Protein AF-G8PT91-F1 (afdb_monomer_lite)

pLDDT: mean 90.44, std 8.11, range [39.69, 98.44]

Radius of gyration: 24.97 Å; chains: 1; bounding box: 71×46×70 Å

Sequence (348 aa):
MIWNRTKFVYDAVVLATVGAYLGIYIYVAPMFQTVTRPIDWDIYKAQAFGTCVFFLLTFILCIGPMARLDKRFLPLLYNRRHLGVITCVLAYFHVDNILGWYNAFSPINRYVSVFMVNTSFDRFLGFPFEILGVFALLILTILAVTSHDFWLHFLKPTLWKFLHMGIYLAYALIVAHVALGALQSAAGPFMTTAVGASVALVVTLHLLAARKEHLIDTQQNDVDDTGKWMDAGDPKDVPDKRARIISITDDERVAIFRNGKKLSAISNVCAHQNGPLGEGKIVYGCVTCPWHGYQYRLEDGKSPPPFTEQISTYRLKLENGRLWLNIEALPPGTYVEPVVSPMVAEGS

Foldseek 3Di:
DDDDPLLVVVLVVVVVVLCVQLCCQQPPVVVPDPPPDDDDNLVSSLVSLLVSLLVLLLVLLLLVLCCLVPVVSLSVLQNSLVSLLVSLVSLVVSLVSVLCVVCVPPPDDSVVCLVPVADPCVDQLRHSLSVLSVVLSVLSVLSNVCSDPVNLVVDDLVRNVVSVVCSVSSSVSSLSSQCSVCSNVVNPVVSNVVSVVSVVSSVVSVVVSVVVVVCQQPDDFDADPVNFKTFPFAPPVADAQAWDWHHPHNPWIWTWHHHFQWIWIWTLQFQSRGAGQRSFGDDPQWRAGSHHRFTAHRFFQATDPPDGDWTWTWEWDADPSTIITGSDTDDTRHGDGTDGHPPGGGDD

Secondary structure (DSSP, 8-state):
----HHHHHHHHHHHHHHHHHHHIIIIIGGGGS--SS---HHHHHHHHHHHHHHHHHHHHHHHHHHHHH-GGGHHHHHHHHHHHHHHHHHHHHHHHHHHHHHHTT-SS-HHHHHHHS---TT-GGG--HHHHHHHHHHHHHHHHHHHSHHHHTT--HHHHHHHHHHHHHHHHHHHHHHHHHHHHTT--HHHHHHHHHHHHHHHHHHHHHHHHHHHHHT----B-TTS-EEEEE-GGGS-BTSEEEEEEETTEEEEEEEETTEEEEEESB-TTT--BGGGSEEETTEEE-TTT--EEETTT-BPPTT---B--EE-EEEETTEEEEE-SPPPTT---PPEE-TTSPPP-

Structure (mmCIF, N/CA/C/O backbone):
data_AF-G8PT91-F1
#
_entry.id   AF-G8PT91-F1
#
loop_
_atom_site.group_PDB
_atom_site.id
_atom_site.type_symbol
_atom_site.label_atom_id
_atom_site.label_alt_id
_atom_site.label_comp_id
_atom_site.label_asym_id
_atom_site.label_entity_id
_atom_site.label_seq_id
_atom_site.pdbx_PDB_ins_code
_atom_site.Cartn_x
_atom_site.Cartn_y
_atom_site.Cartn_z
_atom_site.occupancy
_atom_site.B_iso_or_equiv
_atom_site.auth_seq_id
_atom_site.auth_comp_id
_atom_site.auth_asym_id
_atom_site.auth_atom_id
_atom_site.pdbx_PDB_model_num
ATOM 1 N N . MET A 1 1 ? 10.113 -10.694 12.960 1.00 53.16 1 MET A N 1
ATOM 2 C CA . MET A 1 1 ? 8.984 -11.416 12.333 1.00 53.16 1 MET A CA 1
ATOM 3 C C . MET A 1 1 ? 9.270 -12.904 12.411 1.00 53.16 1 MET A C 1
ATOM 5 O O . MET A 1 1 ? 10.298 -13.330 11.904 1.00 53.16 1 MET A O 1
ATOM 9 N N . ILE A 1 2 ? 8.388 -13.706 13.008 1.00 62.12 2 ILE A N 1
ATOM 10 C CA . ILE A 1 2 ? 8.523 -15.167 12.923 1.00 62.12 2 ILE A CA 1
ATOM 11 C C . ILE A 1 2 ? 8.169 -15.579 11.483 1.00 62.12 2 ILE A C 1
ATOM 13 O O . ILE A 1 2 ? 7.119 -15.183 10.952 1.00 62.12 2 ILE A O 1
ATOM 17 N N . TRP A 1 3 ? 9.080 -16.295 10.824 1.00 70.06 3 TRP A N 1
ATOM 18 C CA . TRP A 1 3 ? 8.849 -16.901 9.514 1.00 70.06 3 TRP A CA 1
ATOM 19 C C . TRP A 1 3 ? 7.842 -18.041 9.657 1.00 70.06 3 TRP A C 1
ATOM 21 O O . TRP A 1 3 ? 7.960 -18.875 10.550 1.00 70.06 3 TRP A O 1
ATOM 31 N N . ASN A 1 4 ? 6.832 -18.071 8.792 1.00 79.81 4 ASN A N 1
ATOM 32 C CA . ASN A 1 4 ? 5.822 -19.124 8.779 1.00 79.81 4 ASN A CA 1
ATOM 33 C C . ASN A 1 4 ? 5.645 -19.664 7.357 1.00 79.81 4 ASN A C 1
ATOM 35 O O . ASN A 1 4 ? 6.069 -19.038 6.385 1.00 79.81 4 ASN A O 1
ATOM 39 N N . ARG A 1 5 ? 5.004 -20.831 7.233 1.00 85.75 5 ARG A N 1
ATOM 40 C CA . ARG A 1 5 ? 4.803 -21.503 5.941 1.00 85.75 5 ARG A CA 1
ATOM 41 C C . ARG A 1 5 ? 4.137 -20.594 4.905 1.00 85.75 5 ARG A C 1
ATOM 43 O O . ARG A 1 5 ? 4.538 -20.602 3.750 1.00 85.75 5 ARG A O 1
ATOM 50 N N . THR A 1 6 ? 3.161 -19.789 5.317 1.00 82.50 6 THR A N 1
ATOM 51 C CA . THR A 1 6 ? 2.445 -18.871 4.423 1.00 82.50 6 THR A CA 1
ATOM 52 C C . THR A 1 6 ? 3.372 -17.820 3.815 1.00 82.50 6 THR A C 1
ATOM 54 O O . THR A 1 6 ? 3.271 -17.562 2.621 1.00 82.50 6 THR A O 1
ATOM 57 N N . LYS A 1 7 ? 4.302 -17.255 4.598 1.00 82.75 7 LYS A N 1
ATOM 58 C CA . LYS A 1 7 ? 5.307 -16.302 4.100 1.00 82.75 7 LYS A CA 1
ATOM 59 C C . LYS A 1 7 ? 6.273 -16.953 3.117 1.00 82.75 7 LYS A C 1
ATOM 61 O O . LYS A 1 7 ? 6.506 -16.397 2.055 1.00 82.75 7 LYS A O 1
ATOM 66 N N . PHE A 1 8 ? 6.765 -18.155 3.427 1.00 87.50 8 PHE A N 1
ATOM 67 C CA . PHE A 1 8 ? 7.641 -18.889 2.508 1.00 87.50 8 PHE A CA 1
ATOM 68 C C . PHE A 1 8 ? 6.959 -19.196 1.175 1.00 87.50 8 PHE A C 1
ATOM 70 O O . PHE A 1 8 ? 7.553 -18.995 0.122 1.00 87.50 8 PHE A O 1
ATOM 77 N N . VAL A 1 9 ? 5.704 -19.654 1.211 1.00 91.06 9 VAL A N 1
ATOM 78 C CA . VAL A 1 9 ? 4.927 -19.913 -0.010 1.00 91.06 9 VAL A CA 1
ATOM 79 C C . VAL A 1 9 ? 4.699 -18.618 -0.785 1.00 91.06 9 VAL A C 1
ATOM 81 O O . VAL A 1 9 ? 4.870 -18.607 -1.998 1.00 91.06 9 VAL A O 1
ATOM 84 N N . TYR A 1 10 ? 4.351 -17.527 -0.099 1.00 90.25 10 TYR A N 1
ATOM 85 C CA . TYR A 1 10 ? 4.174 -16.223 -0.730 1.00 90.25 10 TYR A CA 1
ATOM 86 C C . TYR A 1 10 ? 5.450 -15.763 -1.449 1.00 90.25 10 TYR A C 1
ATOM 88 O O . TYR A 1 10 ? 5.397 -15.464 -2.639 1.00 90.25 10 TYR A O 1
ATOM 96 N N . ASP A 1 11 ? 6.597 -15.778 -0.768 1.00 91.12 11 ASP A N 1
ATOM 97 C CA . ASP A 1 11 ? 7.872 -15.355 -1.355 1.00 91.12 11 ASP A CA 1
ATOM 98 C C . ASP A 1 11 ? 8.285 -16.258 -2.522 1.00 91.12 11 ASP A C 1
ATOM 100 O O . ASP A 1 11 ? 8.722 -15.759 -3.556 1.00 91.12 11 ASP A O 1
ATOM 104 N N . ALA A 1 12 ? 8.077 -17.574 -2.410 1.00 94.19 12 ALA A N 1
ATOM 105 C CA . ALA A 1 12 ? 8.334 -18.508 -3.502 1.00 94.19 12 ALA A CA 1
ATOM 106 C C . ALA A 1 12 ? 7.463 -18.211 -4.735 1.00 94.19 12 ALA A C 1
ATOM 108 O O . ALA A 1 12 ? 7.972 -18.206 -5.853 1.00 94.19 12 ALA A O 1
ATOM 109 N N . VAL A 1 13 ? 6.172 -17.916 -4.546 1.00 94.88 13 VAL A N 1
ATOM 110 C CA . VAL A 1 13 ? 5.259 -17.541 -5.640 1.00 94.88 13 VAL A CA 1
ATOM 111 C C . VAL A 1 13 ? 5.681 -16.220 -6.280 1.00 94.88 13 VAL A C 1
ATOM 113 O O . VAL A 1 13 ? 5.694 -16.120 -7.508 1.00 94.88 13 VAL A O 1
ATOM 116 N N . VAL A 1 14 ? 6.059 -15.217 -5.483 1.00 93.94 14 VAL A N 1
ATOM 117 C CA . VAL A 1 14 ? 6.545 -13.931 -6.005 1.00 93.94 14 VAL A CA 1
ATOM 118 C C . VAL A 1 14 ? 7.820 -14.135 -6.820 1.00 93.94 14 VAL A C 1
ATOM 120 O O . VAL A 1 14 ? 7.880 -13.695 -7.966 1.00 93.94 14 VAL A O 1
ATOM 123 N N . LEU A 1 15 ? 8.811 -14.844 -6.277 1.00 95.81 15 LEU A N 1
ATOM 124 C CA . LEU A 1 15 ? 10.075 -15.115 -6.965 1.00 95.81 15 LEU A CA 1
ATOM 125 C C . LEU A 1 15 ? 9.872 -15.935 -8.242 1.00 95.81 15 LEU A C 1
ATOM 127 O O . LEU A 1 15 ? 10.474 -15.618 -9.264 1.00 95.81 15 LEU A O 1
ATOM 131 N N . ALA A 1 16 ? 8.990 -16.937 -8.221 1.00 97.44 16 ALA A N 1
ATOM 132 C CA . ALA A 1 16 ? 8.638 -17.708 -9.410 1.00 97.44 16 ALA A CA 1
ATOM 133 C C . ALA A 1 16 ? 7.950 -16.836 -10.471 1.00 97.44 16 ALA A C 1
ATOM 135 O O . ALA A 1 16 ? 8.274 -16.942 -11.649 1.00 97.44 16 ALA A O 1
ATOM 136 N N . THR A 1 17 ? 7.049 -15.936 -10.065 1.00 96.75 17 THR A N 1
ATOM 137 C CA . THR A 1 17 ? 6.356 -15.012 -10.979 1.00 96.75 17 THR A CA 1
ATOM 138 C C . THR A 1 17 ? 7.331 -14.017 -11.609 1.00 96.75 17 THR A C 1
ATOM 140 O O . THR A 1 17 ? 7.306 -13.812 -12.821 1.00 96.75 17 THR A O 1
ATOM 143 N N . VAL A 1 18 ? 8.229 -13.436 -10.809 1.00 97.88 18 VAL A N 1
ATOM 144 C CA . VAL A 1 18 ? 9.300 -12.547 -11.287 1.00 97.88 18 VAL A CA 1
ATOM 145 C C . VAL A 1 18 ? 10.240 -13.295 -12.231 1.00 97.88 18 VAL A C 1
ATOM 147 O O . VAL A 1 18 ? 10.526 -12.807 -13.320 1.00 97.88 18 VAL A O 1
ATOM 150 N N . GLY A 1 19 ? 10.683 -14.496 -11.852 1.00 97.75 19 GLY A N 1
ATOM 151 C CA . GLY A 1 19 ? 11.549 -15.335 -12.678 1.00 97.75 19 GLY A CA 1
ATOM 152 C C . GLY A 1 19 ? 10.895 -15.725 -14.002 1.00 97.75 19 GLY A C 1
ATOM 153 O O . GLY A 1 19 ? 11.541 -15.647 -15.043 1.00 97.75 19 GLY A O 1
ATOM 154 N N . ALA A 1 20 ? 9.605 -16.069 -13.987 1.00 97.94 20 ALA A N 1
ATOM 155 C CA . ALA A 1 20 ? 8.834 -16.352 -15.192 1.00 97.94 20 ALA A CA 1
ATOM 156 C C . ALA A 1 20 ? 8.699 -15.111 -16.083 1.00 97.94 20 ALA A C 1
ATOM 158 O O . ALA A 1 20 ? 8.954 -15.204 -17.280 1.00 97.94 20 ALA A O 1
ATOM 159 N N . TYR A 1 21 ? 8.366 -13.945 -15.515 1.00 97.75 21 TYR A N 1
ATOM 160 C CA . TYR A 1 21 ? 8.289 -12.685 -16.262 1.00 97.75 21 TYR A CA 1
ATOM 161 C C . TYR A 1 21 ? 9.620 -12.364 -16.949 1.00 97.75 21 TYR A C 1
ATOM 163 O O . TYR A 1 21 ? 9.659 -12.165 -18.162 1.00 97.75 21 TYR A O 1
ATOM 171 N N . LEU A 1 22 ? 10.720 -12.363 -16.188 1.00 97.38 22 LEU A N 1
ATOM 172 C CA . LEU A 1 22 ? 12.053 -12.071 -16.713 1.00 97.38 22 LEU A CA 1
ATOM 173 C C . LEU A 1 22 ? 12.501 -13.124 -17.729 1.00 97.38 22 LEU A C 1
ATOM 175 O O . LEU A 1 22 ? 13.067 -12.770 -18.756 1.00 97.38 22 LEU A O 1
ATOM 179 N N . GLY A 1 23 ? 12.223 -14.405 -17.480 1.00 96.50 23 GLY A N 1
ATOM 180 C CA . GLY A 1 23 ? 12.569 -15.495 -18.388 1.00 96.50 23 GLY A CA 1
ATOM 181 C C . GLY A 1 23 ? 11.824 -15.407 -19.720 1.00 96.50 23 GLY A C 1
ATOM 182 O O . GLY A 1 23 ? 12.439 -15.523 -20.779 1.00 96.50 23 GLY A O 1
ATOM 183 N N . ILE A 1 24 ? 10.518 -15.129 -19.682 1.00 95.75 24 ILE A N 1
ATOM 184 C CA . ILE A 1 24 ? 9.713 -14.901 -20.887 1.00 95.75 24 ILE A CA 1
ATOM 185 C C . ILE A 1 24 ? 10.231 -13.670 -21.630 1.00 95.75 24 ILE A C 1
ATOM 187 O O . ILE A 1 24 ? 10.466 -13.746 -22.834 1.00 95.75 24 ILE A O 1
ATOM 191 N N . TYR A 1 25 ? 10.457 -12.557 -20.930 1.00 94.12 25 TYR A N 1
ATOM 192 C CA . TYR A 1 25 ? 10.932 -11.330 -21.560 1.00 94.12 25 TYR A CA 1
ATOM 193 C C . TYR A 1 25 ? 12.309 -11.527 -22.202 1.00 94.12 25 TYR A C 1
ATOM 195 O O . TYR A 1 25 ? 12.495 -11.150 -23.345 1.00 94.12 25 TYR A O 1
ATOM 203 N N . ILE A 1 26 ? 13.271 -12.132 -21.504 1.00 93.62 26 ILE A N 1
ATOM 204 C CA . ILE A 1 26 ? 14.665 -12.217 -21.965 1.00 93.62 26 ILE A CA 1
ATOM 205 C C . ILE A 1 26 ? 14.860 -13.311 -23.018 1.00 93.62 26 ILE A C 1
ATOM 207 O O . ILE A 1 26 ? 15.615 -13.101 -23.963 1.00 93.62 26 ILE A O 1
ATOM 211 N N . TYR A 1 27 ? 14.212 -14.469 -22.872 1.00 93.19 27 TYR A N 1
ATOM 212 C CA . TYR A 1 27 ? 14.509 -15.637 -23.708 1.00 93.19 27 TYR A CA 1
ATOM 213 C C . TYR A 1 27 ? 13.426 -15.949 -24.739 1.00 93.19 27 TYR A C 1
ATOM 215 O O . TYR A 1 27 ? 13.750 -16.475 -25.797 1.00 93.19 27 TYR A O 1
ATOM 223 N N . VAL A 1 28 ? 12.158 -15.630 -24.465 1.00 91.75 28 VAL A N 1
ATOM 224 C CA . VAL A 1 28 ? 11.031 -16.011 -25.335 1.00 91.75 28 VAL A CA 1
ATOM 225 C C . VAL A 1 28 ? 10.607 -14.855 -26.236 1.00 91.75 28 VAL A C 1
ATOM 227 O O . VAL A 1 28 ? 10.479 -15.037 -27.442 1.00 91.75 28 VAL A O 1
ATOM 230 N N . ALA A 1 29 ? 10.428 -13.651 -25.689 1.00 88.94 29 ALA A N 1
ATOM 231 C CA . ALA A 1 29 ? 9.954 -12.495 -26.448 1.00 88.94 29 ALA A CA 1
ATOM 232 C C . ALA A 1 29 ? 10.834 -12.128 -27.666 1.00 88.94 29 ALA A C 1
ATOM 234 O O . ALA A 1 29 ? 10.251 -11.842 -28.715 1.00 88.94 29 ALA A O 1
ATOM 235 N N . PRO A 1 30 ? 12.184 -12.205 -27.618 1.00 88.44 30 PRO A N 1
ATOM 236 C CA . PRO A 1 30 ? 13.032 -11.966 -28.788 1.00 88.44 30 PRO A CA 1
ATOM 237 C C . PRO A 1 30 ? 12.726 -12.876 -29.975 1.00 88.44 30 PRO A C 1
ATOM 239 O O . PRO A 1 30 ? 12.873 -12.452 -31.116 1.00 88.44 30 PRO A O 1
ATOM 242 N N . MET A 1 31 ? 12.268 -14.108 -29.719 1.00 87.75 31 MET A N 1
ATOM 243 C CA . MET A 1 31 ? 11.958 -15.085 -30.768 1.00 87.75 31 MET A CA 1
ATOM 244 C C . MET A 1 31 ? 10.782 -14.649 -31.653 1.00 87.75 31 MET A C 1
ATOM 246 O O . MET A 1 31 ? 10.631 -15.152 -32.763 1.00 87.75 31 MET A O 1
ATOM 250 N N . PHE A 1 32 ? 9.955 -13.717 -31.173 1.00 84.38 32 PHE A N 1
ATOM 251 C CA . PHE A 1 32 ? 8.772 -13.211 -31.872 1.00 84.38 3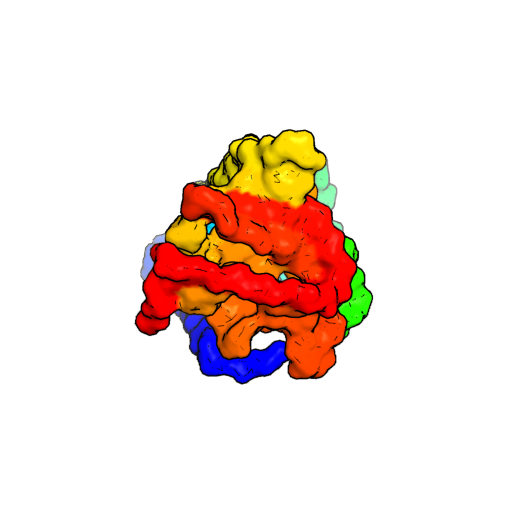2 PHE A CA 1
ATOM 252 C C . PHE A 1 32 ? 8.946 -11.784 -32.400 1.00 84.38 32 PHE A C 1
ATOM 254 O O . PHE A 1 32 ? 8.023 -11.233 -33.001 1.00 84.38 32 PHE A O 1
ATOM 261 N N . GLN A 1 33 ? 10.102 -11.157 -32.172 1.00 77.62 33 GLN A N 1
ATOM 262 C CA . GLN A 1 33 ? 10.362 -9.814 -32.674 1.00 77.62 33 GLN A CA 1
ATOM 263 C C . GLN A 1 33 ? 10.825 -9.876 -34.129 1.00 77.62 33 GLN A C 1
ATOM 265 O O . GLN A 1 33 ? 11.721 -10.635 -34.489 1.00 77.62 33 GLN A O 1
ATOM 270 N N . THR A 1 34 ? 10.244 -9.036 -34.983 1.00 74.12 34 THR A N 1
ATOM 271 C CA . THR A 1 34 ? 10.771 -8.796 -36.329 1.00 74.12 34 THR A CA 1
ATOM 272 C C . THR A 1 34 ? 12.013 -7.919 -36.206 1.00 74.12 34 THR A C 1
ATOM 274 O O . THR A 1 34 ? 11.926 -6.691 -36.138 1.00 74.12 34 THR A O 1
ATOM 277 N N . VAL A 1 35 ? 13.173 -8.563 -36.096 1.00 66.81 35 VAL A N 1
ATOM 278 C CA . VAL A 1 35 ? 14.452 -7.909 -35.813 1.00 66.81 35 VAL A CA 1
ATOM 279 C C . VAL A 1 35 ? 14.969 -7.200 -37.071 1.00 66.81 35 VAL A C 1
ATOM 281 O O . VAL A 1 35 ? 15.552 -7.825 -37.950 1.00 66.81 35 VAL A O 1
ATOM 284 N N . THR A 1 36 ? 14.769 -5.883 -37.174 1.00 69.56 36 THR A N 1
ATOM 285 C CA . THR A 1 36 ? 15.413 -5.050 -38.213 1.00 69.56 36 THR A CA 1
ATOM 286 C C . THR A 1 36 ? 16.802 -4.552 -37.796 1.00 69.56 36 THR A C 1
ATOM 288 O O . THR A 1 36 ? 17.574 -4.103 -38.643 1.00 69.56 36 THR A O 1
ATOM 291 N N . ARG A 1 37 ? 17.147 -4.644 -36.503 1.00 66.88 37 ARG A N 1
ATOM 292 C CA . ARG A 1 37 ? 18.465 -4.323 -35.926 1.00 66.88 37 ARG A CA 1
ATOM 293 C C . ARG A 1 37 ? 18.843 -5.346 -34.853 1.00 66.88 37 ARG A C 1
ATOM 295 O O . ARG A 1 37 ? 17.947 -5.730 -34.108 1.00 66.88 37 ARG A O 1
ATOM 302 N N . PRO A 1 38 ? 20.123 -5.743 -34.724 1.00 79.81 38 PRO A N 1
ATOM 303 C CA . PRO A 1 38 ? 20.570 -6.671 -33.686 1.00 79.81 38 PRO A CA 1
ATOM 304 C C . PRO A 1 38 ? 20.141 -6.223 -32.286 1.00 79.81 38 PRO A C 1
ATOM 306 O O . PRO A 1 38 ? 20.162 -5.030 -31.980 1.00 79.81 38 PRO A O 1
ATOM 309 N N . ILE A 1 39 ? 19.768 -7.185 -31.442 1.00 82.19 39 ILE A N 1
ATOM 310 C CA . ILE A 1 39 ? 19.388 -6.916 -30.054 1.00 82.19 39 ILE A CA 1
ATOM 311 C C . ILE A 1 39 ? 20.647 -6.593 -29.255 1.00 82.19 39 ILE A C 1
ATOM 313 O O . ILE A 1 39 ? 21.572 -7.403 -29.182 1.00 82.19 39 ILE A O 1
ATOM 317 N N . ASP A 1 40 ? 20.647 -5.425 -28.622 1.00 86.38 40 ASP A N 1
ATOM 318 C CA . ASP A 1 40 ? 21.611 -5.095 -27.583 1.00 86.38 40 ASP A CA 1
ATOM 319 C C . ASP A 1 40 ? 21.161 -5.726 -26.262 1.00 86.38 40 ASP A C 1
ATOM 321 O O . ASP A 1 40 ? 20.138 -5.346 -25.686 1.00 86.38 40 ASP A O 1
ATOM 325 N N . TRP A 1 41 ? 21.892 -6.741 -25.808 1.00 86.94 41 TRP A N 1
ATOM 326 C CA . TRP A 1 41 ? 21.468 -7.561 -24.679 1.00 86.94 41 TRP A CA 1
ATOM 327 C C . TRP A 1 41 ? 21.471 -6.824 -23.341 1.00 86.94 41 TRP A C 1
ATOM 329 O O . TRP A 1 41 ? 20.662 -7.174 -22.481 1.00 86.94 41 TRP A O 1
ATOM 339 N N . ASP A 1 42 ? 22.327 -5.822 -23.150 1.00 87.25 42 ASP A N 1
ATOM 340 C CA . ASP A 1 42 ? 22.393 -5.096 -21.880 1.00 87.25 42 ASP A CA 1
ATOM 341 C C . ASP A 1 42 ? 21.219 -4.120 -21.766 1.00 87.25 42 ASP A C 1
ATOM 343 O O . ASP A 1 42 ? 20.516 -4.106 -20.750 1.00 87.25 42 ASP A O 1
ATOM 347 N N . ILE A 1 43 ? 20.906 -3.400 -22.851 1.00 86.25 43 ILE A N 1
ATOM 348 C CA . ILE A 1 43 ? 19.694 -2.572 -22.930 1.00 86.25 43 ILE A CA 1
ATOM 349 C C . ILE A 1 43 ? 18.443 -3.444 -22.789 1.00 86.25 43 ILE A C 1
ATOM 351 O O . ILE A 1 43 ? 17.516 -3.096 -22.053 1.00 86.25 43 ILE A O 1
ATOM 355 N N . TYR A 1 44 ? 18.403 -4.593 -23.463 1.00 89.06 44 TYR A N 1
ATOM 356 C CA . TYR A 1 44 ? 17.235 -5.467 -23.443 1.00 89.06 44 TYR A CA 1
ATOM 357 C C . TYR A 1 44 ? 16.960 -6.044 -22.047 1.00 89.06 44 TYR A C 1
ATOM 359 O O . TYR A 1 44 ? 15.820 -6.029 -21.573 1.00 89.06 44 TYR A O 1
ATOM 367 N N . LYS A 1 45 ? 18.005 -6.483 -21.332 1.00 92.62 45 LYS A N 1
ATOM 368 C CA . LYS A 1 45 ? 17.889 -6.899 -19.925 1.00 92.62 45 LYS A CA 1
ATOM 369 C C . LYS A 1 45 ? 17.465 -5.737 -19.037 1.00 92.62 45 LYS A C 1
ATOM 371 O O . LYS A 1 45 ? 16.575 -5.911 -18.205 1.00 92.62 45 LYS A O 1
ATOM 376 N N . ALA A 1 46 ? 18.043 -4.550 -19.222 1.00 92.00 46 ALA A N 1
ATOM 377 C CA . ALA A 1 46 ? 17.640 -3.373 -18.465 1.00 92.00 46 ALA A CA 1
ATOM 378 C C . ALA A 1 46 ? 16.148 -3.053 -18.646 1.00 92.00 46 ALA A C 1
ATOM 380 O O . ALA A 1 46 ? 15.473 -2.756 -17.660 1.00 92.00 46 ALA A O 1
ATOM 381 N N . GLN A 1 47 ? 15.606 -3.173 -19.861 1.00 91.25 47 GLN A N 1
ATOM 382 C CA . GLN A 1 47 ? 14.170 -3.029 -20.123 1.00 91.25 47 GLN A CA 1
ATOM 383 C C . GLN A 1 47 ? 13.340 -4.113 -19.419 1.00 91.25 47 GLN A C 1
ATOM 385 O O . GLN A 1 47 ? 12.303 -3.799 -18.829 1.00 91.25 47 GLN A O 1
ATOM 390 N N . ALA A 1 48 ? 13.800 -5.369 -19.417 1.00 94.38 48 ALA A N 1
ATOM 391 C CA . ALA A 1 48 ? 13.129 -6.463 -18.714 1.00 94.38 48 ALA A CA 1
ATOM 392 C C . ALA A 1 48 ? 13.016 -6.183 -17.204 1.00 94.38 48 ALA A C 1
ATOM 394 O O . ALA A 1 48 ? 11.920 -6.219 -16.642 1.00 94.38 48 ALA A O 1
ATOM 395 N N . PHE A 1 49 ? 14.126 -5.828 -16.549 1.00 97.06 49 PHE A N 1
ATOM 396 C CA . PHE A 1 49 ? 14.120 -5.473 -15.127 1.00 97.06 49 PHE A CA 1
ATOM 397 C C . PHE A 1 49 ? 13.321 -4.192 -14.859 1.00 97.06 49 PHE A C 1
ATOM 399 O O . PHE A 1 49 ? 12.513 -4.166 -13.934 1.00 97.06 49 PHE A O 1
ATOM 406 N N . GLY A 1 50 ? 13.481 -3.153 -15.684 1.00 95.38 50 GLY A N 1
ATOM 407 C CA . GLY A 1 50 ? 12.797 -1.868 -15.514 1.00 95.38 50 GLY A CA 1
ATOM 408 C C . GLY A 1 50 ? 11.274 -1.980 -15.627 1.00 95.38 50 GLY A C 1
ATOM 409 O O . GLY A 1 50 ? 10.545 -1.458 -14.784 1.00 95.38 50 GLY A O 1
ATOM 410 N N . THR A 1 51 ? 10.774 -2.728 -16.615 1.00 95.00 51 THR A N 1
ATOM 411 C CA . THR A 1 51 ? 9.330 -2.986 -16.764 1.00 95.00 51 THR A CA 1
ATOM 412 C C . THR A 1 51 ? 8.790 -3.872 -15.642 1.00 95.00 51 THR A C 1
ATOM 414 O O . THR A 1 51 ? 7.713 -3.595 -15.116 1.00 95.00 51 THR A O 1
ATOM 417 N N . CYS A 1 52 ? 9.553 -4.881 -15.203 1.00 97.31 52 CYS A N 1
ATOM 418 C CA . CYS A 1 52 ? 9.191 -5.703 -14.048 1.00 97.31 52 CYS A CA 1
ATOM 419 C C . CYS A 1 52 ? 9.026 -4.843 -12.783 1.00 97.31 52 CYS A C 1
ATOM 421 O O . CYS A 1 52 ? 7.993 -4.908 -12.117 1.00 97.31 52 CYS A O 1
ATOM 423 N N . VAL A 1 53 ? 10.001 -3.973 -12.496 1.00 98.00 53 VAL A N 1
ATOM 424 C CA . VAL A 1 53 ? 9.973 -3.017 -11.375 1.00 98.00 53 VAL A CA 1
ATOM 425 C C . VAL A 1 53 ? 8.755 -2.097 -11.466 1.00 98.00 53 VAL A C 1
ATOM 427 O O . VAL A 1 53 ? 8.044 -1.929 -10.474 1.00 98.00 53 VAL A O 1
ATOM 430 N N . PHE A 1 54 ? 8.473 -1.543 -12.649 1.00 97.62 54 PHE A N 1
ATOM 431 C CA . PHE A 1 54 ? 7.324 -0.665 -12.879 1.00 97.62 54 PHE A CA 1
ATOM 432 C C . PHE A 1 54 ? 5.985 -1.351 -12.570 1.00 97.62 54 PHE A C 1
ATOM 434 O O . PHE A 1 54 ? 5.150 -0.803 -11.838 1.00 97.62 54 PHE A O 1
ATOM 441 N N . PHE A 1 55 ? 5.774 -2.564 -13.089 1.00 97.31 55 PHE A N 1
ATOM 442 C CA . PHE A 1 55 ? 4.531 -3.304 -12.870 1.00 97.31 55 PHE A CA 1
ATOM 443 C C . PHE A 1 55 ? 4.395 -3.806 -11.433 1.00 97.31 55 PHE A C 1
ATOM 445 O O . PHE A 1 55 ? 3.310 -3.705 -10.859 1.00 97.31 55 PHE A O 1
ATOM 452 N N . LEU A 1 56 ? 5.482 -4.278 -10.814 1.00 97.25 56 LEU A N 1
ATOM 453 C CA . LEU A 1 56 ? 5.476 -4.668 -9.404 1.00 97.25 56 LEU A CA 1
ATOM 454 C C . LEU A 1 56 ? 5.138 -3.487 -8.500 1.00 97.25 56 LEU A C 1
ATOM 456 O O . LEU A 1 56 ? 4.309 -3.625 -7.603 1.00 97.25 56 LEU A O 1
ATOM 460 N N . LEU A 1 57 ? 5.738 -2.319 -8.741 1.00 97.25 57 LEU A N 1
ATOM 461 C CA . LEU A 1 57 ? 5.447 -1.122 -7.963 1.00 97.25 57 LEU A CA 1
ATOM 462 C C . LEU A 1 57 ? 3.993 -0.671 -8.149 1.00 97.25 57 LEU A C 1
ATOM 464 O O . LEU A 1 57 ? 3.308 -0.419 -7.162 1.00 97.25 57 LEU A O 1
ATOM 468 N N . THR A 1 58 ? 3.492 -0.661 -9.386 1.00 98.12 58 THR A N 1
ATOM 469 C CA . THR A 1 58 ? 2.072 -0.391 -9.673 1.00 98.12 58 THR A CA 1
ATOM 470 C C . THR A 1 58 ? 1.167 -1.345 -8.890 1.00 98.12 58 THR A C 1
ATOM 472 O O . THR A 1 58 ? 0.249 -0.906 -8.198 1.00 98.12 58 THR A O 1
ATOM 475 N N . PHE A 1 59 ? 1.458 -2.649 -8.924 1.00 97.25 59 PHE A N 1
ATOM 476 C CA . PHE A 1 59 ? 0.700 -3.650 -8.180 1.00 97.25 59 PHE A CA 1
ATOM 477 C C . PHE A 1 59 ? 0.757 -3.411 -6.663 1.00 97.25 59 PHE A C 1
ATOM 479 O O . PHE A 1 59 ? -0.288 -3.447 -6.016 1.00 97.25 59 PHE A O 1
ATOM 486 N N . ILE A 1 60 ? 1.928 -3.081 -6.099 1.00 96.38 60 ILE A N 1
ATOM 487 C CA . ILE A 1 60 ? 2.089 -2.736 -4.674 1.00 96.38 60 ILE A CA 1
ATOM 488 C C . ILE A 1 60 ? 1.153 -1.590 -4.270 1.00 96.38 60 ILE A C 1
ATOM 490 O O . ILE A 1 60 ? 0.473 -1.701 -3.245 1.00 96.38 60 ILE A O 1
ATOM 494 N N . LEU A 1 61 ? 1.089 -0.511 -5.060 1.00 97.06 61 LEU A N 1
ATOM 495 C CA . LEU A 1 61 ? 0.205 0.622 -4.767 1.00 97.06 61 LEU A CA 1
ATOM 496 C C . LEU A 1 61 ? -1.281 0.241 -4.853 1.00 97.06 61 LEU A C 1
ATOM 498 O O . LEU A 1 61 ? -2.091 0.789 -4.109 1.00 97.06 61 LEU A O 1
ATOM 502 N N . CYS A 1 62 ? -1.652 -0.732 -5.685 1.00 97.56 62 CYS A N 1
ATOM 503 C CA . CYS A 1 62 ? -3.029 -1.221 -5.768 1.00 97.56 62 CYS A CA 1
ATOM 504 C C . CYS A 1 62 ? -3.452 -2.067 -4.551 1.00 97.56 62 CYS A C 1
ATOM 506 O O . CYS A 1 62 ? -4.634 -2.072 -4.205 1.00 97.56 62 CYS A O 1
ATOM 508 N N . ILE A 1 63 ? -2.529 -2.775 -3.881 1.00 95.31 63 ILE A N 1
ATOM 509 C CA . ILE A 1 63 ? -2.861 -3.714 -2.786 1.00 95.31 63 ILE A CA 1
ATOM 510 C C . ILE A 1 63 ? -3.646 -3.029 -1.657 1.00 95.31 63 ILE A C 1
ATOM 512 O O . ILE A 1 63 ? -4.608 -3.600 -1.147 1.00 95.31 63 ILE A O 1
ATOM 516 N N . GLY A 1 64 ? -3.254 -1.810 -1.269 1.00 91.94 64 GLY A N 1
ATOM 517 C CA . GLY A 1 64 ? -3.900 -1.053 -0.189 1.00 91.94 64 GLY A CA 1
ATOM 518 C C . GLY A 1 64 ? -5.383 -0.776 -0.457 1.00 91.94 64 GLY A C 1
ATOM 519 O O . GLY A 1 64 ? -6.236 -1.266 0.284 1.00 91.94 64 GLY A O 1
ATOM 520 N N . PRO A 1 65 ? -5.714 -0.023 -1.518 1.00 95.50 65 PRO A N 1
ATOM 521 C CA . PRO A 1 65 ? -7.096 0.204 -1.924 1.00 95.50 65 PRO A CA 1
ATOM 522 C C . PRO A 1 65 ? -7.883 -1.082 -2.196 1.00 95.50 65 PRO A C 1
ATOM 524 O O . PRO A 1 65 ? -9.029 -1.181 -1.764 1.00 95.50 65 PRO A O 1
ATOM 527 N N . MET A 1 66 ? -7.283 -2.087 -2.850 1.00 95.50 66 MET A N 1
ATOM 528 C CA . MET A 1 66 ? -7.960 -3.366 -3.103 1.00 95.50 66 MET A CA 1
ATOM 529 C C . MET A 1 66 ? -8.364 -4.064 -1.803 1.00 95.50 66 MET A C 1
ATOM 531 O O . MET A 1 66 ? -9.484 -4.550 -1.715 1.00 95.50 66 MET A O 1
ATOM 535 N N . ALA A 1 67 ? -7.504 -4.063 -0.779 1.00 91.19 67 ALA A N 1
ATOM 536 C CA . ALA A 1 67 ? -7.817 -4.647 0.527 1.00 91.19 67 ALA A CA 1
ATOM 537 C C . ALA A 1 67 ? -8.943 -3.908 1.269 1.00 91.19 67 ALA A C 1
ATOM 539 O O . ALA A 1 67 ? -9.743 -4.547 1.954 1.00 91.19 67 ALA A O 1
ATOM 540 N N . ARG A 1 68 ? -9.046 -2.582 1.095 1.00 89.38 68 ARG A N 1
ATOM 541 C CA . ARG A 1 68 ? -10.160 -1.784 1.638 1.00 89.38 68 ARG A CA 1
ATOM 542 C C . ARG A 1 68 ? -11.467 -2.054 0.908 1.00 89.38 68 ARG A C 1
ATOM 544 O O . ARG A 1 68 ? -12.526 -2.133 1.530 1.00 89.38 68 ARG A O 1
ATOM 551 N N . LEU A 1 69 ? -11.417 -2.202 -0.414 1.00 92.00 69 LEU A N 1
ATOM 552 C CA . LEU A 1 69 ? -12.595 -2.492 -1.229 1.00 92.00 69 LEU A CA 1
ATOM 553 C C . LEU A 1 69 ? -13.084 -3.928 -1.006 1.00 92.00 69 LEU A C 1
ATOM 555 O O . LEU A 1 69 ? -14.284 -4.128 -0.812 1.00 92.00 69 LEU A O 1
ATOM 559 N N . ASP A 1 70 ? -12.164 -4.891 -0.933 1.00 90.50 70 ASP A N 1
ATOM 560 C CA . ASP A 1 70 ? -12.440 -6.318 -0.805 1.00 90.50 70 ASP A CA 1
ATOM 561 C C . ASP A 1 70 ? -11.444 -7.024 0.138 1.00 90.50 70 ASP A C 1
ATOM 563 O O . ASP A 1 70 ? -10.230 -7.080 -0.076 1.00 90.50 70 ASP A O 1
ATOM 567 N N . LYS A 1 71 ? -11.991 -7.661 1.179 1.00 83.94 71 LYS A N 1
ATOM 568 C CA . LYS A 1 71 ? -11.224 -8.334 2.237 1.00 83.94 71 LYS A CA 1
ATOM 569 C C . LYS A 1 71 ? -10.403 -9.531 1.735 1.00 83.94 71 LYS A C 1
ATOM 571 O O . LYS A 1 71 ? -9.483 -9.961 2.435 1.00 83.94 71 LYS A O 1
ATOM 576 N N . ARG A 1 72 ? -10.681 -10.071 0.540 1.00 88.88 72 ARG A N 1
ATOM 577 C CA . ARG A 1 72 ? -9.897 -11.161 -0.076 1.00 88.88 72 ARG A CA 1
ATOM 578 C C . ARG A 1 72 ? -8.438 -10.773 -0.332 1.00 88.88 72 ARG A C 1
ATOM 580 O O . ARG A 1 72 ? -7.587 -11.656 -0.362 1.00 88.88 72 ARG A O 1
ATOM 587 N N . PHE A 1 73 ? -8.133 -9.478 -0.444 1.00 90.00 73 PHE A N 1
ATOM 588 C CA . PHE A 1 73 ? -6.776 -8.973 -0.686 1.00 90.00 73 PHE A CA 1
ATOM 589 C C . PHE A 1 73 ? -5.966 -8.709 0.600 1.00 90.00 73 PHE A C 1
ATOM 591 O O . PHE A 1 73 ? -4.771 -8.423 0.520 1.00 90.00 73 PHE A O 1
ATOM 598 N N . LEU A 1 74 ? -6.549 -8.867 1.797 1.00 83.81 74 LEU A N 1
ATOM 599 C CA . LEU A 1 74 ? -5.831 -8.699 3.073 1.00 83.81 74 LEU A CA 1
ATOM 600 C C . LEU A 1 74 ? -4.558 -9.566 3.210 1.00 83.81 74 LEU A C 1
ATOM 602 O O . LEU A 1 74 ? -3.565 -9.063 3.739 1.00 83.81 74 LEU A O 1
ATOM 606 N N . PRO A 1 75 ? -4.506 -10.828 2.726 1.00 84.06 75 PRO A N 1
ATOM 607 C CA . PRO A 1 75 ? -3.270 -11.614 2.756 1.00 84.06 75 PRO A CA 1
ATOM 608 C C . PRO A 1 75 ? -2.123 -10.995 1.942 1.00 84.06 75 PRO A C 1
ATOM 610 O O . PRO A 1 75 ? -0.959 -11.163 2.304 1.00 84.06 75 PRO A O 1
ATOM 613 N N . LEU A 1 76 ? -2.435 -10.266 0.864 1.00 87.56 76 LEU A N 1
ATOM 614 C CA . LEU A 1 76 ? -1.439 -9.551 0.059 1.00 87.56 76 LEU A CA 1
ATOM 615 C C . LEU A 1 76 ? -0.958 -8.291 0.782 1.00 87.56 76 LEU A C 1
ATOM 617 O O . LEU A 1 76 ? 0.237 -8.001 0.786 1.00 87.56 76 LEU A O 1
ATOM 621 N N . LEU A 1 77 ? -1.868 -7.580 1.457 1.00 87.25 77 LEU A N 1
ATOM 622 C CA . LEU A 1 77 ? -1.538 -6.405 2.268 1.00 87.25 77 LEU A CA 1
ATOM 623 C C . LEU A 1 77 ? -0.504 -6.736 3.349 1.00 87.25 77 LEU A C 1
ATOM 625 O O . LEU A 1 77 ? 0.456 -5.988 3.525 1.00 87.25 77 LEU A O 1
ATOM 629 N N . TYR A 1 78 ? -0.672 -7.880 4.013 1.00 82.38 78 TYR A N 1
ATOM 630 C CA . TYR A 1 78 ? 0.228 -8.358 5.062 1.00 82.38 78 TYR A CA 1
ATOM 631 C C . TYR A 1 78 ? 1.665 -8.600 4.562 1.00 82.38 78 TYR A C 1
ATOM 633 O O . TYR A 1 78 ? 2.628 -8.331 5.278 1.00 82.38 78 TYR A O 1
ATOM 641 N N . ASN A 1 79 ? 1.830 -9.067 3.319 1.00 86.25 79 ASN A N 1
ATOM 642 C CA . ASN A 1 79 ? 3.140 -9.407 2.749 1.00 86.25 79 ASN A CA 1
ATOM 643 C C . ASN A 1 79 ? 3.685 -8.351 1.765 1.00 86.25 79 ASN A C 1
ATOM 645 O O . ASN A 1 79 ? 4.727 -8.557 1.140 1.00 86.25 79 ASN A O 1
ATOM 649 N N . ARG A 1 80 ? 3.035 -7.184 1.644 1.00 91.19 80 ARG A N 1
ATOM 650 C CA . ARG A 1 80 ? 3.435 -6.125 0.694 1.00 91.19 80 ARG A CA 1
ATOM 651 C C . ARG A 1 80 ? 4.868 -5.618 0.896 1.00 91.19 80 ARG A C 1
ATOM 653 O O . ARG A 1 80 ? 5.500 -5.168 -0.053 1.00 91.19 80 ARG A O 1
ATOM 660 N N . ARG A 1 81 ? 5.395 -5.707 2.125 1.00 89.62 81 ARG A N 1
ATOM 661 C CA . ARG A 1 81 ? 6.777 -5.319 2.454 1.00 89.62 81 ARG A CA 1
ATOM 662 C C . ARG A 1 81 ? 7.804 -6.174 1.714 1.00 89.62 81 ARG A C 1
ATOM 664 O O . ARG A 1 81 ? 8.767 -5.625 1.193 1.00 89.62 81 ARG A O 1
ATOM 671 N N . HIS A 1 82 ? 7.589 -7.488 1.650 1.00 91.25 82 HIS A N 1
ATOM 672 C CA . HIS A 1 82 ? 8.494 -8.409 0.956 1.00 91.25 82 HIS A CA 1
ATOM 673 C C . HIS A 1 82 ? 8.558 -8.055 -0.531 1.00 91.25 82 HIS A C 1
ATOM 675 O O . HIS A 1 82 ? 9.638 -7.935 -1.104 1.00 91.25 82 HIS A O 1
ATOM 681 N N . LEU A 1 83 ? 7.393 -7.766 -1.117 1.00 93.62 83 LEU A N 1
ATOM 682 C CA . LEU A 1 83 ? 7.289 -7.327 -2.502 1.00 93.62 83 LEU A CA 1
ATOM 683 C C . LEU A 1 83 ? 8.042 -6.011 -2.745 1.00 93.62 83 LEU A C 1
ATOM 685 O O . LEU A 1 83 ? 8.779 -5.910 -3.716 1.00 93.62 83 LEU A O 1
ATOM 689 N N . GLY A 1 84 ? 7.926 -5.033 -1.839 1.00 95.31 84 GLY A N 1
ATOM 690 C CA . GLY A 1 84 ? 8.672 -3.772 -1.923 1.00 95.31 84 GLY A CA 1
ATOM 691 C C . GLY A 1 84 ? 10.194 -3.951 -1.888 1.00 95.31 84 GLY A C 1
ATOM 692 O O . GLY A 1 84 ? 10.899 -3.322 -2.676 1.00 95.31 84 GLY A O 1
ATOM 693 N N . VAL A 1 85 ? 10.704 -4.841 -1.029 1.00 95.62 85 VAL A N 1
ATOM 694 C CA . VAL A 1 85 ? 12.142 -5.163 -0.973 1.00 95.62 85 VAL A CA 1
ATOM 695 C C . VAL A 1 85 ? 12.601 -5.840 -2.266 1.00 95.62 85 VAL A C 1
ATOM 697 O O . VAL A 1 85 ? 13.623 -5.445 -2.822 1.00 95.62 85 VAL A O 1
ATOM 700 N N . ILE A 1 86 ? 11.830 -6.799 -2.792 1.00 96.19 86 ILE A N 1
ATOM 701 C CA . ILE A 1 86 ? 12.123 -7.459 -4.075 1.00 96.19 86 ILE A CA 1
ATOM 702 C C . ILE A 1 86 ? 12.156 -6.432 -5.216 1.00 96.19 86 ILE A C 1
ATOM 704 O O . ILE A 1 86 ? 13.111 -6.417 -5.989 1.00 96.19 86 ILE A O 1
ATOM 708 N N . THR A 1 87 ? 11.177 -5.525 -5.289 1.00 97.62 87 THR A N 1
ATOM 709 C CA . THR A 1 87 ? 11.151 -4.432 -6.275 1.00 97.62 87 THR A CA 1
ATOM 710 C C . THR A 1 87 ? 12.403 -3.558 -6.190 1.00 97.62 87 THR A C 1
ATOM 712 O O . THR A 1 87 ? 12.989 -3.236 -7.220 1.00 97.62 87 THR A O 1
ATOM 715 N N . CYS A 1 88 ? 12.859 -3.211 -4.981 1.00 98.12 88 CYS A N 1
ATOM 716 C CA . CYS A 1 88 ? 14.093 -2.446 -4.793 1.00 98.12 88 CYS A CA 1
ATOM 717 C C . CYS A 1 88 ? 15.326 -3.209 -5.304 1.00 98.12 88 CYS A C 1
ATOM 719 O O . CYS A 1 88 ? 16.163 -2.628 -5.990 1.00 98.12 88 CYS A O 1
ATOM 721 N N . VAL A 1 89 ? 15.433 -4.510 -5.017 1.00 97.75 89 VAL A N 1
ATOM 722 C CA . VAL A 1 89 ? 16.538 -5.355 -5.505 1.00 97.75 89 VAL A CA 1
ATOM 723 C C . VAL A 1 89 ? 16.543 -5.429 -7.036 1.00 97.75 89 VAL A C 1
ATOM 725 O O . VAL A 1 89 ? 17.586 -5.243 -7.657 1.00 97.75 89 VAL A O 1
ATOM 728 N N . LEU A 1 90 ? 15.381 -5.633 -7.664 1.00 98.06 90 LEU A N 1
ATOM 729 C CA . LEU A 1 90 ? 15.255 -5.639 -9.126 1.00 98.06 90 LEU A CA 1
ATOM 730 C C . LEU A 1 90 ? 15.602 -4.278 -9.748 1.00 98.06 90 LEU A C 1
ATOM 732 O O . LEU A 1 90 ? 16.175 -4.237 -10.835 1.00 98.06 90 LEU A O 1
ATOM 736 N N . ALA A 1 91 ? 15.314 -3.171 -9.057 1.00 97.88 91 ALA A N 1
ATOM 737 C CA . ALA A 1 91 ? 15.705 -1.837 -9.503 1.00 97.88 91 ALA A CA 1
ATOM 738 C C . ALA A 1 91 ? 17.233 -1.666 -9.530 1.00 97.88 91 ALA A C 1
ATOM 740 O O . ALA A 1 91 ? 17.759 -1.075 -10.470 1.00 97.88 91 ALA A O 1
ATOM 741 N N . TYR A 1 92 ? 17.962 -2.246 -8.569 1.00 97.25 92 TYR A N 1
ATOM 742 C CA . TYR A 1 92 ? 19.427 -2.281 -8.622 1.00 97.25 92 TYR A CA 1
ATOM 743 C C . TYR A 1 92 ? 19.950 -3.107 -9.803 1.00 97.25 92 TYR A C 1
ATOM 745 O O . TYR A 1 92 ? 20.887 -2.664 -10.462 1.00 97.25 92 TYR A O 1
ATOM 753 N N . PHE A 1 93 ? 19.326 -4.246 -10.131 1.00 96.12 93 PHE A N 1
ATOM 754 C CA . PHE A 1 93 ? 19.673 -4.992 -11.349 1.00 96.12 93 PHE A CA 1
ATOM 755 C C . PHE A 1 93 ? 19.405 -4.176 -12.621 1.00 96.12 93 PHE A C 1
ATOM 757 O O . PHE A 1 93 ? 20.235 -4.173 -13.526 1.00 96.12 93 PHE A O 1
ATOM 764 N N . HIS A 1 94 ? 18.289 -3.445 -12.690 1.00 95.06 94 HIS A N 1
ATOM 765 C CA . HIS A 1 94 ? 18.018 -2.521 -13.795 1.00 95.06 94 HIS A CA 1
ATOM 766 C C . HIS A 1 94 ? 19.134 -1.471 -13.943 1.00 95.06 94 HIS A C 1
ATOM 768 O O . HIS A 1 94 ? 19.674 -1.305 -15.037 1.00 95.06 94 HIS A O 1
ATOM 774 N N . VAL A 1 95 ? 19.521 -0.816 -12.842 1.00 93.94 95 VAL A N 1
ATOM 775 C CA . VAL A 1 95 ? 20.594 0.190 -12.838 1.00 93.94 95 VAL A CA 1
ATOM 776 C C . VAL A 1 95 ? 21.934 -0.413 -13.251 1.00 93.94 95 VAL A C 1
ATOM 778 O O . VAL A 1 95 ? 22.636 0.186 -14.059 1.00 93.94 95 VAL A O 1
ATOM 781 N N . ASP A 1 96 ? 22.288 -1.595 -12.747 1.00 92.12 96 ASP A N 1
ATOM 782 C CA . ASP A 1 96 ? 23.562 -2.245 -13.071 1.00 92.12 96 ASP A CA 1
ATOM 783 C C . ASP A 1 96 ? 23.697 -2.546 -14.574 1.00 92.12 96 ASP A C 1
ATOM 785 O O . ASP A 1 96 ? 24.730 -2.236 -15.166 1.00 92.12 96 ASP A O 1
ATOM 789 N N . ASN A 1 97 ? 22.627 -3.028 -15.223 1.00 90.50 97 ASN A N 1
ATOM 790 C CA . ASN A 1 97 ? 22.626 -3.278 -16.672 1.00 90.50 97 ASN A CA 1
ATOM 791 C C . ASN A 1 97 ? 22.778 -1.975 -17.485 1.00 90.50 97 ASN A C 1
ATOM 793 O O . ASN A 1 97 ? 23.559 -1.931 -18.434 1.00 90.50 97 ASN A O 1
ATOM 797 N N . ILE A 1 98 ? 22.090 -0.891 -17.096 1.00 88.44 98 ILE A N 1
ATOM 798 C CA . ILE A 1 98 ? 22.213 0.417 -17.768 1.00 88.44 98 ILE A CA 1
ATOM 799 C C . ILE A 1 98 ? 23.619 1.000 -17.597 1.00 88.44 98 ILE A C 1
ATOM 801 O O . ILE A 1 98 ? 24.240 1.436 -18.568 1.00 88.44 98 ILE A O 1
ATOM 805 N N . LEU A 1 99 ? 24.137 1.009 -16.367 1.00 87.12 99 LEU A N 1
ATOM 806 C CA . LEU A 1 99 ? 25.452 1.576 -16.076 1.00 87.12 99 LEU A CA 1
ATOM 807 C C . LEU A 1 99 ? 26.579 0.775 -16.721 1.00 87.12 99 LEU A C 1
ATOM 809 O O . LEU A 1 99 ? 27.558 1.384 -17.152 1.00 87.12 99 LEU A O 1
ATOM 813 N N . GLY A 1 100 ? 26.441 -0.553 -16.782 1.00 81.50 100 GLY A N 1
ATOM 814 C CA . GLY A 1 100 ? 27.369 -1.437 -17.479 1.00 81.50 100 GLY A CA 1
ATOM 815 C C . GLY A 1 100 ? 27.475 -1.092 -18.961 1.00 81.50 100 GLY A C 1
ATOM 816 O O . GLY A 1 100 ? 28.583 -0.909 -19.456 1.00 81.50 100 GLY A O 1
ATOM 817 N N . TRP A 1 101 ? 26.338 -0.896 -19.633 1.00 81.44 101 TRP A N 1
ATOM 818 C CA . TRP A 1 101 ? 26.301 -0.565 -21.057 1.00 81.44 101 TRP A CA 1
ATOM 819 C C . TRP A 1 101 ? 26.876 0.825 -21.372 1.00 81.44 101 TRP A C 1
ATOM 821 O O . TRP A 1 101 ? 27.832 0.944 -22.138 1.00 81.44 101 TRP A O 1
ATOM 831 N N . TYR A 1 102 ? 26.359 1.885 -20.733 1.00 73.75 102 TYR A N 1
ATOM 832 C CA . TYR A 1 102 ? 26.773 3.271 -21.022 1.00 73.75 102 TYR A CA 1
ATOM 833 C C . TYR A 1 102 ? 28.249 3.548 -20.708 1.00 73.75 102 TYR A C 1
ATOM 835 O O . TYR A 1 102 ? 28.843 4.462 -21.280 1.00 73.75 102 TYR A O 1
ATOM 843 N N . ASN A 1 103 ? 28.848 2.779 -19.795 1.00 74.00 103 ASN A N 1
ATOM 844 C CA . ASN A 1 103 ? 30.225 2.991 -19.357 1.00 74.00 103 ASN A CA 1
ATOM 845 C C . ASN A 1 103 ? 31.199 1.921 -19.844 1.00 74.00 103 ASN A C 1
ATOM 847 O O . ASN A 1 103 ? 32.381 2.019 -19.523 1.00 74.00 103 ASN A O 1
ATOM 851 N N . ALA A 1 104 ? 30.751 0.956 -20.654 1.00 73.62 104 ALA A N 1
ATOM 852 C CA . ALA A 1 104 ? 31.627 -0.061 -21.238 1.00 73.62 104 ALA A CA 1
ATOM 853 C C . ALA A 1 104 ? 32.808 0.555 -22.015 1.00 73.62 104 ALA A C 1
ATOM 855 O O . ALA A 1 104 ? 33.880 -0.042 -22.088 1.00 73.62 104 ALA A O 1
ATOM 856 N N . PHE A 1 105 ? 32.628 1.773 -22.542 1.00 72.44 105 PHE A N 1
ATOM 857 C CA . PHE A 1 105 ? 33.621 2.485 -23.352 1.00 72.44 105 PHE A CA 1
ATOM 858 C C . PHE A 1 105 ? 33.863 3.940 -22.905 1.00 72.44 105 PHE A C 1
ATOM 860 O O . PHE A 1 105 ? 34.468 4.715 -23.644 1.00 72.44 105 PHE A O 1
ATOM 867 N N . SER A 1 106 ? 33.390 4.335 -21.714 1.00 77.25 106 SER A N 1
ATOM 868 C CA . SER A 1 106 ? 33.530 5.707 -21.200 1.00 77.25 106 SER A CA 1
ATOM 869 C C . SER A 1 106 ? 34.699 5.823 -20.213 1.00 77.25 106 SER A C 1
ATOM 871 O O . SER A 1 106 ? 34.816 4.985 -19.318 1.00 77.25 106 SER A O 1
ATOM 873 N N . PRO A 1 107 ? 35.538 6.875 -20.297 1.00 80.62 107 PRO A N 1
ATOM 874 C CA . PRO A 1 107 ? 36.562 7.148 -19.288 1.00 80.62 107 PRO A CA 1
ATOM 875 C C . PRO A 1 107 ? 35.980 7.751 -17.994 1.00 80.62 107 PRO A C 1
ATOM 877 O O . PRO A 1 107 ? 36.697 7.899 -17.005 1.00 80.62 107 PRO A O 1
ATOM 880 N N . ILE A 1 108 ? 34.698 8.135 -17.991 1.00 83.19 108 ILE A N 1
ATOM 881 C CA . ILE A 1 108 ? 34.022 8.745 -16.841 1.00 83.19 108 ILE A CA 1
ATOM 882 C C . ILE A 1 108 ? 33.550 7.643 -15.888 1.00 83.19 108 ILE A C 1
ATOM 884 O O . ILE A 1 108 ? 33.089 6.584 -16.308 1.00 83.19 108 ILE A O 1
ATOM 888 N N . ASN A 1 109 ? 33.630 7.893 -14.578 1.00 85.44 109 ASN A N 1
ATOM 889 C CA . ASN A 1 109 ? 33.080 6.976 -13.585 1.00 85.44 109 ASN A CA 1
ATOM 890 C C . ASN A 1 109 ? 31.582 6.721 -13.839 1.00 85.44 109 ASN A C 1
ATOM 892 O O . ASN A 1 109 ? 30.801 7.666 -13.980 1.00 85.44 109 ASN A O 1
ATOM 896 N N . ARG A 1 110 ? 31.176 5.445 -13.799 1.00 85.50 110 ARG A N 1
ATOM 897 C CA . ARG A 1 110 ? 29.810 5.028 -14.134 1.00 85.50 110 ARG A CA 1
ATOM 898 C C . ARG A 1 110 ? 28.712 5.760 -13.366 1.00 85.50 110 ARG A C 1
ATOM 900 O O . ARG A 1 110 ? 27.698 6.112 -13.953 1.00 85.50 110 ARG A O 1
ATOM 907 N N . TYR A 1 111 ? 28.923 6.056 -12.087 1.00 85.69 111 TYR A N 1
ATOM 908 C CA . TYR A 1 111 ? 27.922 6.731 -11.259 1.00 85.69 111 TYR A CA 1
ATOM 909 C C . TYR A 1 111 ? 27.858 8.234 -11.533 1.00 85.69 111 TYR A C 1
ATOM 911 O O . TYR A 1 111 ? 26.793 8.834 -11.439 1.00 85.69 111 TYR A O 1
ATOM 919 N N . VAL A 1 112 ? 28.986 8.837 -11.909 1.00 85.31 112 VAL A N 1
ATOM 920 C CA . VAL A 1 112 ? 29.066 10.260 -12.261 1.00 85.31 112 VAL A CA 1
ATOM 921 C C . VAL A 1 112 ? 28.442 10.514 -13.634 1.00 85.31 112 VAL A C 1
ATOM 923 O O . VAL A 1 112 ? 27.790 11.539 -13.828 1.00 85.31 112 VAL A O 1
ATOM 926 N N . SER A 1 113 ? 28.579 9.559 -14.563 1.00 83.94 113 SER A N 1
ATOM 927 C CA . SER A 1 113 ? 28.056 9.669 -15.933 1.00 83.94 113 SER A CA 1
ATOM 928 C C . SER A 1 113 ? 26.560 10.017 -15.978 1.00 83.94 113 SER A C 1
ATOM 930 O O . SER A 1 113 ? 26.153 10.879 -16.754 1.00 83.94 113 SER A O 1
ATOM 932 N N . VAL A 1 114 ? 25.767 9.450 -15.063 1.00 85.38 114 VAL A N 1
ATOM 933 C CA . VAL A 1 114 ? 24.309 9.646 -14.977 1.00 85.38 114 VAL A CA 1
ATOM 934 C C . VAL A 1 114 ? 23.917 11.111 -14.782 1.00 85.38 114 VAL A C 1
ATOM 936 O O . VAL A 1 114 ? 22.859 11.532 -15.236 1.00 85.38 114 VAL A O 1
ATOM 939 N N . PHE A 1 115 ? 24.766 11.901 -14.125 1.00 86.56 115 PHE A N 1
ATOM 940 C CA . PHE A 1 115 ? 24.483 13.304 -13.820 1.00 86.56 115 PHE A CA 1
ATOM 941 C C . PHE A 1 115 ? 25.106 14.285 -14.816 1.00 86.56 115 PHE A C 1
ATOM 943 O O . PHE A 1 115 ? 24.809 15.476 -14.757 1.00 86.56 115 PHE A O 1
ATOM 950 N N . MET A 1 116 ? 26.001 13.815 -15.688 1.00 82.75 116 MET A N 1
ATOM 951 C CA . MET A 1 116 ? 26.820 14.683 -16.540 1.00 82.75 116 MET A CA 1
ATOM 952 C C . MET A 1 116 ? 26.540 14.533 -18.034 1.00 82.75 116 MET A C 1
ATOM 954 O O . MET A 1 116 ? 26.823 15.461 -18.786 1.00 82.75 116 MET A O 1
ATOM 958 N N . VAL A 1 117 ? 26.002 13.393 -18.480 1.00 75.81 117 VAL A N 1
ATOM 959 C CA . VAL A 1 117 ? 25.812 13.116 -19.916 1.00 75.81 117 VAL A CA 1
ATOM 960 C C . VAL A 1 117 ? 24.665 13.931 -20.518 1.00 75.81 117 VAL A C 1
ATOM 962 O O . VAL A 1 117 ? 24.773 14.381 -21.657 1.00 75.81 117 VAL A O 1
ATOM 965 N N . ASN A 1 118 ? 23.590 14.163 -19.764 1.00 78.94 118 ASN A N 1
ATOM 966 C CA . ASN A 1 118 ? 22.466 14.979 -20.209 1.00 78.94 118 ASN A CA 1
ATOM 967 C C . ASN A 1 118 ? 22.087 16.003 -19.131 1.00 78.94 118 ASN A C 1
ATOM 969 O O . ASN A 1 118 ? 21.773 15.646 -17.999 1.00 78.94 118 ASN A O 1
ATOM 973 N N . THR A 1 119 ? 22.122 17.287 -19.487 1.00 84.44 119 THR A N 1
ATOM 974 C CA . THR A 1 119 ? 21.835 18.417 -18.587 1.00 84.44 119 THR A CA 1
ATOM 975 C C . THR A 1 119 ? 20.731 19.332 -19.127 1.00 84.44 119 THR A C 1
ATOM 977 O O . THR A 1 119 ? 20.558 20.452 -18.650 1.00 84.44 119 THR A O 1
ATOM 980 N N . SER A 1 120 ? 19.952 18.859 -20.106 1.00 87.69 120 SER A N 1
ATOM 981 C CA . SER A 1 120 ? 18.907 19.642 -20.786 1.00 87.69 120 SER A CA 1
ATOM 982 C C . SER A 1 120 ? 17.603 19.710 -19.976 1.00 87.69 120 SER A C 1
ATOM 984 O O . SER A 1 120 ? 16.556 19.225 -20.408 1.00 87.69 120 SER A O 1
ATOM 986 N N . PHE A 1 121 ? 17.651 20.287 -18.774 1.00 88.44 121 PHE A N 1
ATOM 987 C CA . PHE A 1 121 ? 16.494 20.386 -17.867 1.00 88.44 121 PHE A CA 1
ATOM 988 C C . PHE A 1 121 ? 15.359 21.281 -18.391 1.00 88.44 121 PHE A C 1
ATOM 990 O O . PHE A 1 121 ? 14.235 21.204 -17.901 1.00 88.44 121 PHE A O 1
ATOM 997 N N . ASP A 1 122 ? 15.642 22.121 -19.382 1.00 90.50 122 ASP A N 1
ATOM 998 C CA . ASP A 1 122 ? 14.724 23.076 -20.001 1.00 90.50 122 ASP A CA 1
ATOM 999 C C . ASP A 1 122 ? 13.895 22.480 -21.154 1.00 90.50 122 ASP A C 1
ATOM 1001 O O . ASP A 1 122 ? 12.965 23.122 -21.645 1.00 90.50 122 ASP A O 1
ATOM 1005 N N . ARG A 1 123 ? 14.193 21.250 -21.597 1.00 88.81 123 ARG A N 1
ATOM 1006 C CA . ARG A 1 123 ? 13.547 20.625 -22.763 1.00 88.81 123 ARG A CA 1
ATOM 1007 C C . ARG A 1 123 ? 12.774 19.376 -22.383 1.00 88.81 123 ARG A C 1
ATOM 1009 O O . ARG A 1 123 ? 13.338 18.450 -21.826 1.00 88.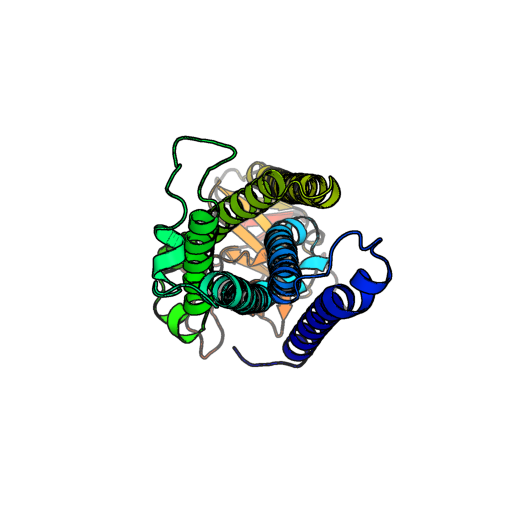81 123 ARG A O 1
ATOM 1016 N N . PHE A 1 124 ? 11.515 19.272 -22.807 1.00 86.00 124 PHE A N 1
ATOM 1017 C CA . PHE A 1 124 ? 10.686 18.096 -22.514 1.00 86.00 124 PHE A CA 1
ATOM 1018 C C . PHE A 1 124 ? 11.211 16.800 -23.169 1.00 86.00 124 PHE A C 1
ATOM 1020 O O . PHE A 1 124 ? 11.504 15.828 -22.479 1.00 86.00 124 PHE A O 1
ATOM 1027 N N . LEU A 1 125 ? 11.412 16.793 -24.495 1.00 85.12 125 LEU A N 1
ATOM 1028 C CA . LEU A 1 125 ? 11.927 15.630 -25.249 1.00 85.12 125 LEU A CA 1
ATOM 1029 C C . LEU A 1 125 ? 13.449 15.412 -25.114 1.00 85.12 125 LEU A C 1
ATOM 1031 O O . LEU A 1 125 ? 13.996 14.530 -25.764 1.00 85.12 125 LEU A O 1
ATOM 1035 N N . GLY A 1 126 ? 14.127 16.207 -24.285 1.00 84.50 126 GLY A N 1
ATOM 1036 C CA . GLY A 1 126 ? 15.547 16.048 -23.960 1.00 84.50 126 GLY A CA 1
ATOM 1037 C C . GLY A 1 126 ? 15.816 15.991 -22.460 1.00 84.50 126 GLY A C 1
ATOM 1038 O O . GLY A 1 126 ? 16.978 15.971 -22.068 1.00 84.50 126 GLY A O 1
ATOM 1039 N N . PHE A 1 127 ? 14.769 15.981 -21.629 1.00 92.19 127 PHE A N 1
ATOM 1040 C CA . PHE A 1 127 ? 14.909 16.031 -20.181 1.00 92.19 127 PHE A CA 1
ATOM 1041 C C . PHE A 1 127 ? 15.715 14.816 -19.691 1.00 92.19 127 PHE A C 1
ATOM 1043 O O . PHE A 1 127 ? 15.412 13.701 -20.137 1.00 92.19 127 PHE A O 1
ATOM 1050 N N . PRO A 1 128 ? 16.690 14.995 -18.776 1.00 92.00 128 PRO A N 1
ATOM 1051 C CA . PRO A 1 128 ? 17.497 13.904 -18.228 1.00 92.00 128 PRO A CA 1
ATOM 1052 C C . PRO A 1 128 ? 16.667 13.029 -17.280 1.00 92.00 128 PRO A C 1
ATOM 1054 O O . PRO A 1 128 ? 16.680 13.172 -16.052 1.00 92.00 128 PRO A O 1
ATOM 1057 N N . PHE A 1 129 ? 15.871 12.137 -17.866 1.00 92.44 129 PHE A N 1
ATOM 1058 C CA . PHE A 1 129 ? 14.931 11.278 -17.153 1.00 92.44 129 PHE A CA 1
ATOM 1059 C C . PHE A 1 129 ? 15.641 10.270 -16.233 1.00 92.44 129 PHE A C 1
ATOM 1061 O O . PHE A 1 129 ? 15.028 9.760 -15.295 1.00 92.44 129 PHE A O 1
ATOM 1068 N N . GLU A 1 130 ? 16.933 10.014 -16.436 1.00 91.94 130 GLU A N 1
ATOM 1069 C CA . GLU A 1 130 ? 17.782 9.158 -15.606 1.00 91.94 130 GLU A CA 1
ATOM 1070 C C . GLU A 1 130 ? 17.842 9.659 -14.157 1.00 91.94 130 GLU A C 1
ATOM 1072 O O . GLU A 1 130 ? 17.757 8.866 -13.218 1.00 91.94 130 GLU A O 1
ATOM 1077 N N . ILE A 1 131 ? 17.883 10.982 -13.962 1.00 93.69 131 ILE A N 1
ATOM 1078 C CA . ILE A 1 131 ? 17.915 11.614 -12.636 1.00 93.69 131 ILE A CA 1
ATOM 1079 C C . ILE A 1 131 ? 16.634 11.306 -11.847 1.00 93.69 131 ILE A C 1
ATOM 1081 O O . ILE A 1 131 ? 16.692 11.063 -10.639 1.00 93.69 131 ILE A O 1
ATOM 1085 N N . LEU A 1 132 ? 15.479 11.235 -12.521 1.00 96.06 132 LEU A N 1
ATOM 1086 C CA . LEU A 1 132 ? 14.215 10.827 -11.894 1.00 96.06 132 LEU A CA 1
ATOM 1087 C C . LEU A 1 132 ? 14.305 9.388 -11.370 1.00 96.06 132 LEU A C 1
ATOM 1089 O O . LEU A 1 132 ? 13.858 9.106 -10.257 1.00 96.06 132 LEU A O 1
ATOM 1093 N N . GLY A 1 133 ? 14.936 8.501 -12.146 1.00 96.25 133 GLY A N 1
ATOM 1094 C CA . GLY A 1 133 ? 15.207 7.119 -11.755 1.00 96.25 133 GLY A CA 1
ATOM 1095 C C . GLY A 1 133 ? 16.129 7.026 -10.537 1.00 96.25 133 GLY A C 1
ATOM 1096 O O . GLY A 1 133 ? 15.852 6.252 -9.623 1.00 96.25 133 GLY A O 1
ATOM 1097 N N . VAL A 1 134 ? 17.171 7.862 -10.464 1.00 95.88 134 VAL A N 1
ATOM 1098 C CA . VAL A 1 134 ? 18.083 7.917 -9.306 1.00 95.88 134 VAL A CA 1
ATOM 1099 C C . VAL A 1 134 ? 17.358 8.351 -8.033 1.00 95.88 134 VAL A C 1
ATOM 1101 O O . VAL A 1 134 ? 17.486 7.693 -6.999 1.00 95.88 134 VAL A O 1
ATOM 1104 N N . PHE A 1 135 ? 16.571 9.430 -8.086 1.00 97.44 135 PHE A N 1
ATOM 1105 C CA . PHE A 1 135 ? 15.812 9.884 -6.917 1.00 97.44 135 PHE A CA 1
ATOM 1106 C C . PHE A 1 135 ? 14.754 8.866 -6.489 1.00 97.44 135 PHE A C 1
ATOM 1108 O O . PHE A 1 135 ? 14.581 8.627 -5.292 1.00 97.44 135 PHE A O 1
ATOM 1115 N N . ALA A 1 136 ? 14.086 8.215 -7.444 1.00 98.31 136 ALA A N 1
ATOM 1116 C CA . ALA A 1 136 ? 13.166 7.134 -7.128 1.00 98.31 136 ALA A CA 1
ATOM 1117 C C . ALA A 1 136 ? 13.876 5.953 -6.453 1.00 98.31 136 ALA A C 1
ATOM 1119 O O . ALA A 1 136 ? 13.395 5.470 -5.429 1.00 98.31 136 ALA A O 1
ATOM 1120 N N . LEU A 1 137 ? 15.033 5.524 -6.973 1.00 97.94 137 LEU A N 1
ATOM 1121 C CA . LEU A 1 137 ? 15.837 4.458 -6.375 1.00 97.94 137 LEU A CA 1
ATOM 1122 C C . LEU A 1 137 ? 16.257 4.817 -4.948 1.00 97.94 137 LEU A C 1
ATOM 1124 O O . LEU A 1 137 ? 16.121 3.984 -4.061 1.00 97.94 137 LEU A O 1
ATOM 1128 N N . LEU A 1 138 ? 16.688 6.057 -4.695 1.00 98.06 138 LEU A N 1
ATOM 1129 C CA . LEU A 1 138 ? 17.040 6.515 -3.349 1.00 98.06 138 LEU A CA 1
ATOM 1130 C C . LEU A 1 138 ? 15.862 6.372 -2.374 1.00 98.06 138 LEU A C 1
ATOM 1132 O O . LEU A 1 138 ? 16.032 5.837 -1.277 1.00 98.06 138 LEU A O 1
ATOM 1136 N N . ILE A 1 139 ? 14.663 6.804 -2.778 1.00 98.31 139 ILE A N 1
ATOM 1137 C CA . ILE A 1 139 ? 13.456 6.665 -1.953 1.00 98.31 139 ILE A CA 1
ATOM 1138 C C . ILE A 1 139 ? 13.130 5.183 -1.725 1.00 98.31 139 ILE A C 1
ATOM 1140 O O . ILE A 1 139 ? 12.874 4.785 -0.589 1.00 98.31 139 ILE A O 1
ATOM 1144 N N . LEU A 1 140 ? 13.170 4.350 -2.772 1.00 98.06 140 LEU A N 1
ATOM 1145 C CA . LEU A 1 140 ? 12.916 2.911 -2.657 1.00 98.06 140 LEU A CA 1
ATOM 1146 C C . LEU A 1 140 ? 13.930 2.218 -1.739 1.00 98.06 140 LEU A C 1
ATOM 1148 O O . LEU A 1 140 ? 13.531 1.383 -0.930 1.00 98.06 140 LEU A O 1
ATOM 1152 N N . THR A 1 141 ? 15.206 2.599 -1.793 1.00 97.94 141 THR A N 1
ATOM 1153 C CA . THR A 1 141 ? 16.253 2.079 -0.907 1.00 97.94 141 THR A CA 1
ATOM 1154 C C . THR A 1 141 ? 16.005 2.482 0.540 1.00 97.94 141 THR A C 1
ATOM 1156 O O . THR A 1 141 ? 16.064 1.626 1.423 1.00 97.94 141 THR A O 1
ATOM 1159 N N . ILE A 1 142 ? 15.663 3.749 0.804 1.00 96.94 142 ILE A N 1
ATOM 1160 C CA . ILE A 1 142 ? 15.297 4.202 2.154 1.00 96.94 142 ILE A CA 1
ATOM 1161 C C . ILE A 1 142 ? 14.108 3.389 2.668 1.00 96.94 142 ILE A C 1
ATOM 1163 O O . ILE A 1 142 ? 14.153 2.886 3.790 1.00 96.94 142 ILE A O 1
ATOM 1167 N N . LEU A 1 143 ? 13.071 3.198 1.851 1.00 96.19 143 LEU A N 1
ATOM 1168 C CA . LEU A 1 143 ? 11.899 2.400 2.211 1.00 96.19 143 LEU A CA 1
ATOM 1169 C C . LEU A 1 143 ? 12.247 0.929 2.467 1.00 96.19 143 LEU A C 1
ATOM 1171 O O . LEU A 1 143 ? 11.782 0.357 3.451 1.00 96.19 143 LEU A O 1
ATOM 1175 N N . ALA A 1 144 ? 13.071 0.313 1.620 1.00 95.50 144 ALA A N 1
ATOM 1176 C CA . ALA A 1 144 ? 13.471 -1.082 1.757 1.00 95.50 144 ALA A CA 1
ATOM 1177 C C . ALA A 1 144 ? 14.298 -1.300 3.030 1.00 95.50 144 ALA A C 1
ATOM 1179 O O . ALA A 1 144 ? 13.976 -2.187 3.823 1.00 95.50 144 ALA A O 1
ATOM 1180 N N . VAL A 1 145 ? 15.302 -0.451 3.272 1.00 94.56 145 VAL A N 1
ATOM 1181 C CA . VAL A 1 145 ? 16.162 -0.518 4.460 1.00 94.56 145 VAL A CA 1
ATOM 1182 C C . VAL A 1 145 ? 15.344 -0.268 5.723 1.00 94.56 145 VAL A C 1
ATOM 1184 O O . VAL A 1 145 ? 15.331 -1.117 6.611 1.00 94.56 145 VAL A O 1
ATOM 1187 N N . THR A 1 146 ? 14.596 0.837 5.786 1.00 93.12 146 THR A N 1
ATOM 1188 C CA . THR A 1 146 ? 13.803 1.205 6.976 1.00 93.12 146 THR A CA 1
ATOM 1189 C C . THR A 1 146 ? 12.618 0.281 7.227 1.00 93.12 146 THR A C 1
ATOM 1191 O O . THR A 1 146 ? 12.060 0.286 8.323 1.00 93.12 146 THR A O 1
ATOM 1194 N N . SER A 1 147 ? 12.254 -0.558 6.253 1.00 88.81 147 SER A N 1
ATOM 1195 C CA . SER A 1 147 ? 11.274 -1.609 6.481 1.00 88.81 147 SER A CA 1
ATOM 1196 C C . SER A 1 147 ? 11.790 -2.690 7.426 1.00 88.81 147 SER A C 1
ATOM 1198 O O . SER A 1 147 ? 10.963 -3.311 8.077 1.00 88.81 147 SER A O 1
ATOM 1200 N N . HIS A 1 148 ? 13.105 -2.932 7.523 1.00 86.38 148 HIS A N 1
ATOM 1201 C CA . HIS A 1 148 ? 13.657 -4.013 8.344 1.00 86.38 148 HIS A CA 1
ATOM 1202 C C . HIS A 1 148 ? 13.291 -3.867 9.832 1.00 86.38 148 HIS A C 1
ATOM 1204 O O . HIS A 1 148 ? 13.345 -2.767 10.376 1.00 86.38 148 HIS A O 1
ATOM 1210 N N . ASP A 1 149 ? 12.989 -4.983 10.509 1.00 82.31 149 ASP A N 1
ATOM 1211 C CA . ASP A 1 149 ? 12.479 -4.993 11.895 1.00 82.31 149 ASP A CA 1
ATOM 1212 C C . ASP A 1 149 ? 13.407 -4.233 12.849 1.00 82.31 149 ASP A C 1
ATOM 1214 O O . ASP A 1 149 ? 12.941 -3.454 13.671 1.00 82.31 149 ASP A O 1
ATOM 1218 N N . PHE A 1 150 ? 14.723 -4.384 12.655 1.00 84.88 150 PHE A N 1
ATOM 1219 C CA . PHE A 1 150 ? 15.748 -3.601 13.351 1.00 84.88 150 PHE A CA 1
ATOM 1220 C C . PHE A 1 150 ? 15.450 -2.094 13.345 1.00 84.88 150 PHE A C 1
ATOM 1222 O O . PHE A 1 150 ? 15.424 -1.481 14.404 1.00 84.88 150 PHE A O 1
ATOM 1229 N N . TRP A 1 151 ? 15.196 -1.501 12.174 1.00 85.50 151 TRP A N 1
ATOM 1230 C CA . TRP A 1 151 ? 14.946 -0.064 12.054 1.00 85.50 151 TRP A CA 1
ATOM 1231 C C . TRP A 1 151 ? 13.572 0.326 12.590 1.00 85.50 151 TRP A C 1
ATOM 1233 O O . TRP A 1 151 ? 13.437 1.389 13.191 1.00 85.50 151 TRP A O 1
ATOM 1243 N N . LEU A 1 152 ? 12.565 -0.537 12.427 1.00 78.44 152 LEU A N 1
ATOM 1244 C CA . LEU A 1 152 ? 11.205 -0.267 12.897 1.00 78.44 152 LEU A CA 1
ATOM 1245 C C . LEU A 1 152 ? 11.139 -0.024 14.410 1.00 78.44 152 LEU A C 1
ATOM 1247 O O . LEU A 1 152 ? 10.346 0.806 14.840 1.00 78.44 152 LEU A O 1
ATOM 1251 N N . HIS A 1 153 ? 12.008 -0.660 15.199 1.00 77.94 153 HIS A N 1
ATOM 1252 C CA . HIS A 1 153 ? 12.089 -0.419 16.644 1.00 77.94 153 HIS A CA 1
ATOM 1253 C C . HIS A 1 153 ? 12.545 1.003 17.014 1.00 77.94 153 HIS A C 1
ATOM 1255 O O . HIS A 1 153 ? 12.227 1.480 18.101 1.00 77.94 153 HIS A O 1
ATOM 1261 N N . PHE A 1 154 ? 13.262 1.694 16.123 1.00 85.62 154 PHE A N 1
ATOM 1262 C CA . PHE A 1 154 ? 13.753 3.058 16.351 1.00 85.62 154 PHE A CA 1
ATOM 1263 C C . PHE A 1 154 ? 12.858 4.134 15.721 1.00 85.62 154 PHE A C 1
ATOM 1265 O O . PHE A 1 154 ? 12.997 5.321 16.027 1.00 85.62 154 PHE A O 1
ATOM 1272 N N . LEU A 1 155 ? 11.941 3.748 14.830 1.00 85.25 155 LEU A N 1
ATOM 1273 C CA . LEU A 1 155 ? 11.105 4.685 14.088 1.00 85.25 155 LEU A CA 1
ATOM 1274 C C . LEU A 1 155 ? 9.814 4.989 14.843 1.00 85.25 155 LEU A C 1
ATOM 1276 O O . LEU A 1 155 ? 8.943 4.138 15.008 1.00 85.25 155 LEU A O 1
ATOM 1280 N N . LYS A 1 156 ? 9.642 6.259 15.222 1.00 86.00 156 LYS A N 1
ATOM 1281 C CA . LYS A 1 156 ? 8.356 6.754 15.728 1.00 86.00 156 LYS A CA 1
ATOM 1282 C C . LYS A 1 156 ? 7.261 6.578 14.660 1.00 86.00 156 LYS A C 1
ATOM 1284 O O . LYS A 1 156 ? 7.555 6.767 13.474 1.00 86.00 156 LYS A O 1
ATOM 1289 N N . PRO A 1 157 ? 5.991 6.336 15.042 1.00 81.12 157 PRO A N 1
ATOM 1290 C CA . PRO A 1 157 ? 4.894 6.151 14.085 1.00 81.12 157 PRO A CA 1
ATOM 1291 C C . PRO A 1 157 ? 4.735 7.297 13.073 1.00 81.12 157 PRO A C 1
ATOM 1293 O O . PRO A 1 157 ? 4.447 7.055 11.902 1.00 81.12 157 PRO A O 1
ATOM 1296 N N . THR A 1 158 ? 4.967 8.544 13.496 1.00 85.94 158 THR A N 1
ATOM 1297 C CA . THR A 1 158 ? 4.906 9.731 12.626 1.00 85.94 158 THR A CA 1
ATOM 1298 C C . THR A 1 158 ? 5.995 9.726 11.557 1.00 85.94 158 THR A C 1
ATOM 1300 O O . THR A 1 158 ? 5.701 9.940 10.382 1.00 85.94 158 THR A O 1
ATOM 1303 N N . LEU A 1 159 ? 7.239 9.425 11.943 1.00 89.00 159 LEU A N 1
ATOM 1304 C CA . LEU A 1 159 ? 8.369 9.340 11.020 1.00 89.00 159 LEU A CA 1
ATOM 1305 C C . LEU A 1 159 ? 8.216 8.153 10.067 1.00 89.00 159 LEU A C 1
ATOM 1307 O O . LEU A 1 159 ? 8.423 8.308 8.867 1.00 89.00 159 LEU A O 1
ATOM 1311 N N . TRP A 1 160 ? 7.794 6.990 10.572 1.00 87.75 160 TRP A N 1
ATOM 13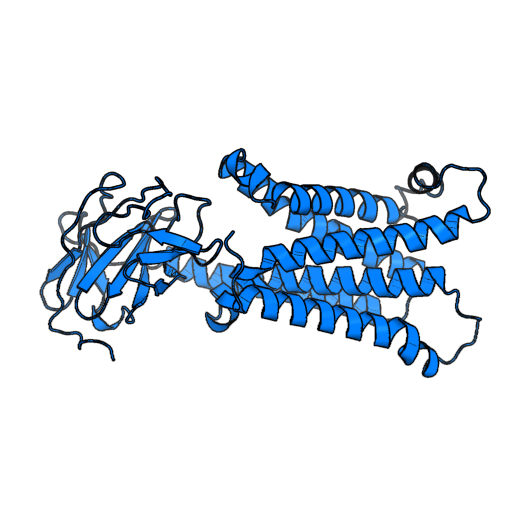12 C CA . TRP A 1 160 ? 7.502 5.834 9.726 1.00 87.75 160 TRP A CA 1
ATOM 1313 C C . TRP A 1 160 ? 6.436 6.164 8.676 1.00 87.75 160 TRP A C 1
ATOM 1315 O O . TRP A 1 160 ? 6.632 5.875 7.497 1.00 87.75 160 TRP A O 1
ATOM 1325 N N . LYS A 1 161 ? 5.341 6.828 9.075 1.00 87.50 161 LYS A N 1
ATOM 1326 C CA . LYS A 1 161 ? 4.276 7.240 8.151 1.00 87.50 161 LYS A CA 1
ATOM 1327 C C . LYS A 1 161 ? 4.801 8.227 7.111 1.00 87.50 161 LYS A C 1
ATOM 1329 O O . LYS A 1 161 ? 4.526 8.041 5.932 1.00 87.50 161 LYS A O 1
ATOM 1334 N N . PHE A 1 162 ? 5.581 9.229 7.519 1.00 92.31 162 PHE A N 1
ATOM 1335 C CA . PHE A 1 162 ? 6.207 10.180 6.598 1.00 92.31 162 PHE A CA 1
ATOM 1336 C C . PHE A 1 162 ? 7.082 9.476 5.553 1.00 92.31 162 PHE A C 1
ATOM 1338 O O . PHE A 1 162 ? 6.881 9.675 4.356 1.00 92.31 162 PHE A O 1
ATOM 1345 N N . LEU A 1 163 ? 7.989 8.597 5.997 1.00 93.00 163 LEU A N 1
ATOM 1346 C CA . LEU A 1 163 ? 8.836 7.809 5.102 1.00 93.00 163 LEU A CA 1
ATOM 1347 C C . LEU A 1 163 ? 7.984 6.968 4.151 1.00 93.00 163 LEU A C 1
ATOM 1349 O O . LEU A 1 163 ? 8.180 7.032 2.942 1.00 93.00 163 LEU A O 1
ATOM 1353 N N . HIS A 1 164 ? 6.994 6.245 4.683 1.00 91.31 164 HIS A N 1
ATOM 1354 C CA . HIS A 1 164 ? 6.107 5.387 3.902 1.00 91.31 164 HIS A CA 1
ATOM 1355 C C . HIS A 1 164 ? 5.333 6.161 2.825 1.00 91.31 164 HIS A C 1
ATOM 1357 O O . HIS A 1 164 ? 5.194 5.662 1.711 1.00 91.31 164 HIS A O 1
ATOM 1363 N N . MET A 1 165 ? 4.888 7.393 3.106 1.00 94.56 165 MET A N 1
ATOM 1364 C CA . MET A 1 165 ? 4.227 8.257 2.114 1.00 94.56 165 MET A CA 1
ATOM 1365 C C . MET A 1 165 ? 5.154 8.672 0.962 1.00 94.56 165 MET A C 1
ATOM 1367 O O . MET A 1 165 ? 4.666 8.991 -0.123 1.00 94.56 165 MET A O 1
ATOM 1371 N N . GLY A 1 166 ? 6.476 8.579 1.138 1.00 96.75 166 GLY A N 1
ATOM 1372 C CA . GLY A 1 166 ? 7.456 8.760 0.066 1.00 96.75 166 GLY A CA 1
ATOM 1373 C C . GLY A 1 166 ? 7.254 7.815 -1.125 1.00 96.75 166 GLY A C 1
ATOM 1374 O O . GLY A 1 166 ? 7.668 8.145 -2.234 1.00 96.75 166 GLY A O 1
ATOM 1375 N N . ILE A 1 167 ? 6.548 6.688 -0.950 1.00 96.56 167 ILE A N 1
ATOM 1376 C CA . ILE A 1 167 ? 6.238 5.752 -2.042 1.00 96.56 167 ILE A CA 1
ATOM 1377 C C . ILE A 1 167 ? 5.466 6.406 -3.195 1.00 96.56 167 ILE A C 1
ATOM 1379 O O . ILE A 1 167 ? 5.687 6.050 -4.349 1.00 96.56 167 ILE A O 1
ATOM 1383 N N . TYR A 1 168 ? 4.598 7.385 -2.912 1.00 97.06 168 TYR A N 1
ATOM 1384 C CA . TYR A 1 168 ? 3.844 8.087 -3.954 1.00 97.06 168 TYR A CA 1
ATOM 1385 C C . TYR A 1 168 ? 4.751 8.992 -4.787 1.00 97.06 168 TYR A C 1
ATOM 1387 O O . TYR A 1 168 ? 4.617 9.031 -6.009 1.00 97.06 168 TYR A O 1
ATOM 1395 N N . LEU A 1 169 ? 5.715 9.662 -4.145 1.00 98.19 169 LEU A N 1
ATOM 1396 C CA . LEU A 1 169 ? 6.730 10.440 -4.849 1.00 98.19 169 LEU A CA 1
ATOM 1397 C C . LEU A 1 169 ? 7.631 9.524 -5.686 1.00 98.19 169 LEU A C 1
ATOM 1399 O O . LEU A 1 169 ? 7.853 9.808 -6.859 1.00 98.19 169 LEU A O 1
ATOM 1403 N N . ALA A 1 170 ? 8.085 8.395 -5.130 1.00 98.19 170 ALA A N 1
ATOM 1404 C CA . ALA A 1 170 ? 8.857 7.404 -5.881 1.00 98.19 170 ALA A CA 1
ATOM 1405 C C . ALA A 1 170 ? 8.085 6.887 -7.104 1.00 98.19 170 ALA A C 1
ATOM 1407 O O . ALA A 1 170 ? 8.648 6.802 -8.193 1.00 98.19 170 ALA A O 1
ATOM 1408 N N . TYR A 1 171 ? 6.790 6.591 -6.951 1.00 98.19 171 TYR A N 1
ATOM 1409 C CA . TYR A 1 171 ? 5.947 6.147 -8.057 1.00 98.19 171 TYR A CA 1
ATOM 1410 C C . TYR A 1 171 ? 5.777 7.228 -9.127 1.00 98.19 171 TYR A C 1
ATOM 1412 O O . TYR A 1 171 ? 5.931 6.930 -10.306 1.00 98.19 171 TYR A O 1
ATOM 1420 N N . ALA A 1 172 ? 5.533 8.483 -8.738 1.00 98.19 172 ALA A N 1
ATOM 1421 C CA . ALA A 1 172 ? 5.438 9.600 -9.678 1.00 98.19 172 ALA A CA 1
ATOM 1422 C C . ALA A 1 172 ? 6.744 9.803 -10.466 1.00 98.19 172 ALA A C 1
ATOM 1424 O O . ALA A 1 172 ? 6.711 9.953 -11.688 1.00 98.19 172 ALA A O 1
ATOM 1425 N N . LEU A 1 173 ? 7.893 9.735 -9.785 1.00 98.44 173 LEU A N 1
ATOM 1426 C CA . LEU A 1 173 ? 9.212 9.809 -10.415 1.00 98.44 173 LEU A CA 1
ATOM 1427 C C . LEU A 1 173 ? 9.450 8.642 -11.380 1.00 98.44 173 LEU A C 1
ATOM 1429 O O . LEU A 1 173 ? 9.955 8.863 -12.475 1.00 98.44 173 LEU A O 1
ATOM 1433 N N . ILE A 1 174 ? 9.045 7.420 -11.019 1.00 97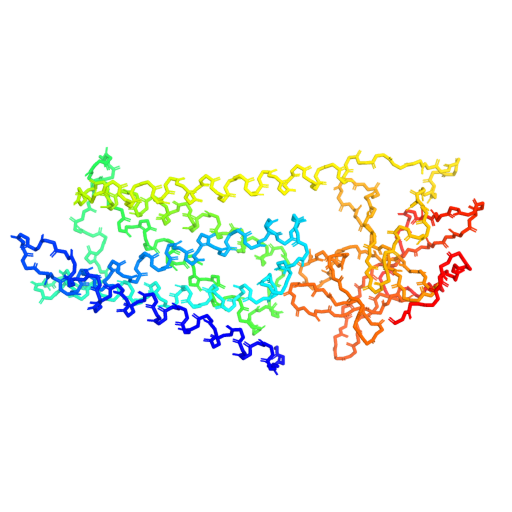.75 174 ILE A N 1
ATOM 1434 C CA . ILE A 1 174 ? 9.162 6.235 -11.883 1.00 97.75 174 ILE A CA 1
ATOM 1435 C C . ILE A 1 174 ? 8.234 6.329 -13.095 1.00 97.75 174 ILE A C 1
ATOM 1437 O O . ILE A 1 174 ? 8.663 6.034 -14.206 1.00 97.75 174 ILE A O 1
ATOM 1441 N N . VAL A 1 175 ? 6.987 6.769 -12.918 1.00 97.44 175 VAL A N 1
ATOM 1442 C CA . VAL A 1 175 ? 6.056 7.013 -14.031 1.00 97.44 175 VAL A CA 1
ATOM 1443 C C . VAL A 1 175 ? 6.659 8.023 -15.003 1.00 97.44 175 VAL A C 1
ATOM 1445 O O . VAL A 1 175 ? 6.681 7.763 -16.202 1.00 97.44 175 VAL A O 1
ATOM 1448 N N . ALA A 1 176 ? 7.200 9.136 -14.499 1.00 95.88 176 ALA A N 1
ATOM 1449 C CA . ALA A 1 176 ? 7.850 10.145 -15.329 1.00 95.88 176 ALA A CA 1
ATOM 1450 C C . ALA A 1 176 ? 9.120 9.608 -16.013 1.00 95.88 176 ALA A C 1
ATOM 1452 O O . ALA A 1 176 ? 9.285 9.800 -17.215 1.00 95.88 176 ALA A O 1
ATOM 1453 N N . HIS A 1 177 ? 9.972 8.879 -15.284 1.00 95.19 177 HIS A N 1
ATOM 1454 C CA . HIS A 1 177 ? 11.172 8.217 -15.807 1.00 95.19 177 HIS A CA 1
ATOM 1455 C C . HIS A 1 177 ? 10.836 7.281 -16.977 1.00 95.19 177 HIS A C 1
ATOM 1457 O O . HIS A 1 177 ? 11.411 7.393 -18.057 1.00 95.19 177 HIS A O 1
ATOM 1463 N N . VAL A 1 178 ? 9.857 6.394 -16.788 1.00 94.75 178 VAL A N 1
ATOM 1464 C CA . VAL A 1 178 ? 9.452 5.403 -17.790 1.00 94.75 178 VAL A CA 1
ATOM 1465 C C . VAL A 1 178 ? 8.725 6.057 -18.968 1.00 94.75 178 VAL A C 1
ATOM 1467 O O . VAL A 1 178 ? 8.983 5.696 -20.114 1.00 94.75 178 VAL A O 1
ATOM 1470 N N . ALA A 1 179 ? 7.842 7.029 -18.719 1.00 93.00 179 ALA A N 1
ATOM 1471 C CA . ALA A 1 179 ? 7.118 7.734 -19.775 1.00 93.00 179 ALA A CA 1
ATOM 1472 C C . ALA A 1 179 ? 8.061 8.551 -20.668 1.00 93.00 179 ALA A C 1
ATOM 1474 O O . ALA A 1 179 ? 7.983 8.444 -21.891 1.00 93.00 179 ALA A O 1
ATOM 1475 N N . LEU A 1 180 ? 8.973 9.330 -20.075 1.00 91.94 180 LEU A N 1
ATOM 1476 C CA . LEU A 1 180 ? 9.963 10.102 -20.828 1.00 91.94 180 LEU A CA 1
ATOM 1477 C C . LEU A 1 180 ? 10.926 9.180 -21.576 1.00 91.94 180 LEU A C 1
ATOM 1479 O O . LEU A 1 180 ? 11.151 9.401 -22.762 1.00 91.94 180 LEU A O 1
ATOM 1483 N N . GLY A 1 181 ? 11.411 8.109 -20.942 1.00 90.38 181 GLY A N 1
ATOM 1484 C CA . GLY A 1 181 ? 12.249 7.112 -21.610 1.00 90.38 181 GLY A CA 1
ATOM 1485 C C . GLY A 1 181 ? 11.545 6.460 -22.806 1.00 90.38 181 GLY A C 1
ATOM 1486 O O . GLY A 1 181 ? 12.132 6.340 -23.880 1.00 90.38 181 GLY A O 1
ATOM 1487 N N . ALA A 1 182 ? 10.263 6.100 -22.672 1.00 88.44 182 ALA A N 1
ATOM 1488 C CA . ALA A 1 182 ? 9.465 5.547 -23.768 1.00 88.44 182 ALA A CA 1
ATOM 1489 C C . ALA A 1 182 ? 9.257 6.556 -24.913 1.00 88.44 182 ALA A C 1
ATOM 1491 O O . ALA A 1 182 ? 9.367 6.185 -26.080 1.00 88.44 182 ALA A O 1
ATOM 1492 N N . LEU A 1 183 ? 9.004 7.830 -24.596 1.00 88.56 183 LEU A N 1
ATOM 1493 C CA . LEU A 1 183 ? 8.848 8.892 -25.595 1.00 88.56 183 LEU A CA 1
ATOM 1494 C C . LEU A 1 183 ? 10.163 9.194 -26.330 1.00 88.56 183 LEU A C 1
ATOM 1496 O O . LEU A 1 183 ? 10.163 9.312 -27.553 1.00 88.56 183 LEU A O 1
ATOM 1500 N N . GLN A 1 184 ? 11.281 9.288 -25.604 1.00 88.31 184 GLN A N 1
ATOM 1501 C CA . GLN A 1 184 ? 12.598 9.610 -26.167 1.00 88.31 184 GLN A CA 1
ATOM 1502 C C . GLN A 1 184 ? 13.193 8.452 -26.979 1.00 88.31 184 GLN A C 1
ATOM 1504 O O . GLN A 1 184 ? 13.863 8.683 -27.981 1.00 88.31 184 GLN A O 1
ATOM 1509 N N . SER A 1 185 ? 12.916 7.203 -26.594 1.00 80.50 185 SER A N 1
ATOM 1510 C CA . SER A 1 185 ? 13.347 6.014 -27.348 1.00 80.50 185 SER A CA 1
ATOM 1511 C C . SER A 1 185 ? 12.451 5.680 -28.546 1.00 80.50 185 SER A C 1
ATOM 1513 O O . SER A 1 185 ? 12.702 4.683 -29.224 1.00 80.50 185 SER A O 1
ATOM 1515 N N . ALA A 1 186 ? 11.411 6.486 -28.807 1.00 70.69 186 ALA A N 1
ATOM 1516 C CA . ALA A 1 186 ? 10.357 6.184 -29.776 1.00 70.69 186 ALA A CA 1
ATOM 1517 C C . ALA A 1 186 ? 9.798 4.759 -29.591 1.00 70.69 186 ALA A C 1
ATOM 1519 O O . ALA A 1 186 ? 9.525 4.045 -30.561 1.00 70.69 186 ALA A O 1
ATOM 1520 N N . ALA A 1 187 ? 9.659 4.331 -28.331 1.00 68.31 187 ALA A N 1
ATOM 1521 C CA . ALA A 1 187 ? 9.097 3.034 -28.004 1.00 68.31 187 ALA A CA 1
ATOM 1522 C C . ALA A 1 187 ? 7.687 2.917 -28.599 1.00 68.31 187 ALA A C 1
ATOM 1524 O O . ALA A 1 187 ? 6.926 3.886 -28.649 1.00 68.31 187 ALA A O 1
ATOM 1525 N N . GLY A 1 188 ? 7.332 1.710 -29.047 1.00 71.81 188 GLY A N 1
ATOM 1526 C CA . GLY A 1 188 ? 6.005 1.442 -29.594 1.00 71.81 188 GLY A CA 1
ATOM 1527 C C . GLY A 1 188 ? 4.876 1.821 -28.619 1.00 71.81 188 GLY A C 1
ATOM 1528 O O . GLY A 1 188 ? 5.094 1.912 -27.405 1.00 71.81 188 GLY A O 1
ATOM 1529 N N . PRO A 1 189 ? 3.634 1.973 -29.116 1.00 84.19 189 PRO A N 1
ATOM 1530 C CA . PRO A 1 189 ? 2.502 2.496 -28.339 1.00 84.19 189 PRO A CA 1
ATOM 1531 C C . PRO A 1 189 ? 2.139 1.637 -27.120 1.00 84.19 189 PRO A C 1
ATOM 1533 O O . PRO A 1 189 ? 1.408 2.083 -26.237 1.00 84.19 189 PRO A O 1
ATOM 1536 N N . PHE A 1 190 ? 2.641 0.402 -27.058 1.00 86.25 190 PHE A N 1
ATOM 1537 C CA . PHE A 1 190 ? 2.417 -0.509 -25.947 1.00 86.25 190 PHE A CA 1
ATOM 1538 C C . PHE A 1 190 ? 2.850 0.095 -24.608 1.00 86.25 190 PHE A C 1
ATOM 1540 O O . PHE A 1 190 ? 2.045 0.140 -23.681 1.00 86.25 190 PHE A O 1
ATOM 1547 N N . MET A 1 191 ? 4.090 0.591 -24.497 1.00 86.69 191 MET A N 1
ATOM 1548 C CA . MET A 1 191 ? 4.608 1.028 -23.198 1.00 86.69 191 MET A CA 1
ATOM 1549 C C . MET A 1 191 ? 3.953 2.329 -22.731 1.00 86.69 191 MET A C 1
ATOM 1551 O O . MET A 1 191 ? 3.599 2.459 -21.562 1.00 86.69 191 MET A O 1
ATOM 1555 N N . THR A 1 192 ? 3.714 3.270 -23.643 1.00 88.12 192 THR A N 1
ATOM 1556 C CA . THR A 1 192 ? 3.009 4.520 -23.326 1.00 88.12 192 THR A CA 1
ATOM 1557 C C . THR A 1 192 ? 1.572 4.250 -22.871 1.00 88.12 192 THR A C 1
ATOM 1559 O O . THR A 1 192 ? 1.133 4.799 -21.859 1.00 88.12 192 THR A O 1
ATOM 1562 N N . THR A 1 193 ? 0.868 3.333 -23.544 1.00 91.56 193 THR A N 1
ATOM 1563 C CA . THR A 1 193 ? -0.479 2.894 -23.145 1.00 91.56 193 THR A CA 1
ATOM 1564 C C . THR A 1 193 ? -0.456 2.175 -21.796 1.00 91.56 193 THR A C 1
ATOM 1566 O O . THR A 1 193 ? -1.292 2.456 -20.937 1.00 91.56 193 THR A O 1
ATOM 1569 N N . ALA A 1 194 ? 0.515 1.286 -21.568 1.00 93.75 194 ALA A N 1
ATOM 1570 C CA . ALA A 1 194 ? 0.657 0.548 -20.314 1.00 93.75 194 ALA A CA 1
ATOM 1571 C C . ALA A 1 194 ? 0.913 1.478 -19.118 1.00 93.75 194 ALA A C 1
ATOM 1573 O O . ALA A 1 194 ? 0.329 1.275 -18.050 1.00 93.75 194 ALA A O 1
ATOM 1574 N N . VAL A 1 195 ? 1.729 2.525 -19.292 1.00 95.06 195 VAL A N 1
ATOM 1575 C CA . VAL A 1 195 ? 1.954 3.546 -18.258 1.00 95.06 195 VAL A CA 1
ATOM 1576 C C . VAL A 1 195 ? 0.663 4.306 -17.957 1.00 95.06 195 VAL A C 1
ATOM 1578 O O . VAL A 1 195 ? 0.269 4.388 -16.793 1.00 95.06 195 VAL A O 1
ATOM 1581 N N . GLY A 1 196 ? -0.034 4.801 -18.986 1.00 95.75 196 GLY A N 1
ATOM 1582 C CA . GLY A 1 196 ? -1.302 5.518 -18.813 1.00 95.75 196 GLY A CA 1
ATOM 1583 C C . GLY A 1 196 ? -2.371 4.673 -18.109 1.00 95.75 196 GLY A C 1
ATOM 1584 O O . GLY A 1 196 ? -2.996 5.132 -17.152 1.00 95.75 196 GLY A O 1
ATOM 1585 N N . ALA A 1 197 ? -2.523 3.411 -18.517 1.00 97.56 197 ALA A N 1
ATOM 1586 C CA . ALA A 1 197 ? -3.446 2.465 -17.893 1.00 97.56 197 ALA A CA 1
ATOM 1587 C C . ALA A 1 197 ? -3.079 2.164 -16.428 1.00 97.56 197 ALA A C 1
ATOM 1589 O O . ALA A 1 197 ? -3.965 2.092 -15.576 1.00 97.56 197 ALA A O 1
ATOM 1590 N N . SER A 1 198 ? -1.785 2.039 -16.117 1.00 97.94 198 SER A N 1
ATOM 1591 C CA . SER A 1 198 ? -1.295 1.802 -14.752 1.00 97.94 198 SER A CA 1
ATOM 1592 C C . SER A 1 198 ? -1.615 2.973 -13.822 1.00 97.94 198 SER A C 1
ATOM 1594 O O . SER A 1 198 ? -2.147 2.765 -12.731 1.00 97.94 198 SER A O 1
ATOM 1596 N N . VAL A 1 199 ? -1.377 4.210 -14.274 1.00 98.19 199 VAL A N 1
ATOM 1597 C CA . VAL A 1 199 ? -1.728 5.421 -13.515 1.00 98.19 199 VAL A CA 1
ATOM 1598 C C . VAL A 1 199 ? -3.240 5.505 -13.305 1.00 98.19 199 VAL A C 1
ATOM 1600 O O . VAL A 1 199 ? -3.688 5.704 -12.176 1.00 98.19 199 VAL A O 1
ATOM 1603 N N . ALA A 1 200 ? -4.035 5.298 -14.359 1.00 98.44 200 ALA A N 1
ATOM 1604 C CA . ALA A 1 200 ? -5.494 5.330 -14.275 1.00 98.44 200 ALA A CA 1
ATOM 1605 C C . ALA A 1 200 ? -6.043 4.286 -13.287 1.00 98.44 200 ALA A C 1
ATOM 1607 O O . ALA A 1 200 ? -6.918 4.606 -12.480 1.00 98.44 200 ALA A O 1
ATOM 1608 N N . LEU A 1 201 ? -5.501 3.063 -13.306 1.00 98.38 201 LEU A N 1
ATOM 1609 C CA . LEU A 1 201 ? -5.848 1.996 -12.367 1.00 98.38 201 LEU A CA 1
ATOM 1610 C C . LEU A 1 201 ? -5.549 2.400 -10.919 1.00 98.38 201 LEU A C 1
ATOM 1612 O O . LEU A 1 201 ? -6.437 2.321 -10.067 1.00 98.38 201 LEU A O 1
ATOM 1616 N N . VAL A 1 202 ? -4.320 2.853 -10.642 1.00 98.19 202 VAL A N 1
ATOM 1617 C CA . VAL A 1 202 ? -3.900 3.257 -9.292 1.00 98.19 202 VAL A CA 1
ATOM 1618 C C . VAL A 1 202 ? -4.786 4.393 -8.784 1.00 98.19 202 VAL A C 1
ATOM 1620 O O . VAL A 1 202 ? -5.326 4.289 -7.683 1.00 98.19 202 VAL A O 1
ATOM 1623 N N . VAL A 1 203 ? -4.996 5.442 -9.585 1.00 98.25 203 VAL A N 1
ATOM 1624 C CA . VAL A 1 203 ? -5.827 6.596 -9.208 1.00 98.25 203 VAL A CA 1
ATOM 1625 C C . VAL A 1 203 ? -7.268 6.168 -8.946 1.00 98.25 203 VAL A C 1
ATOM 1627 O O . VAL A 1 203 ? -7.820 6.491 -7.896 1.00 98.25 203 VAL A O 1
ATOM 1630 N N . THR A 1 204 ? -7.865 5.387 -9.847 1.00 98.38 204 THR A N 1
ATOM 1631 C CA . THR A 1 204 ? -9.261 4.944 -9.719 1.00 98.38 204 THR A CA 1
ATOM 1632 C C . THR A 1 204 ? -9.463 4.125 -8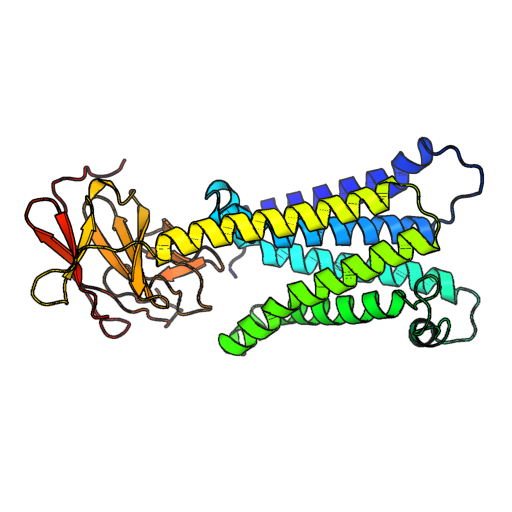.451 1.00 98.38 204 THR A C 1
ATOM 1634 O O . THR A 1 204 ? -10.384 4.396 -7.684 1.00 98.38 204 THR A O 1
ATOM 1637 N N . LEU A 1 205 ? -8.582 3.159 -8.179 1.00 98.06 205 LEU A N 1
ATOM 1638 C CA . LEU A 1 205 ? -8.674 2.341 -6.973 1.00 98.06 205 LEU A CA 1
ATOM 1639 C C . LEU A 1 205 ? -8.558 3.185 -5.699 1.00 98.06 205 LEU A C 1
ATOM 1641 O O . LEU A 1 205 ? -9.343 2.988 -4.771 1.00 98.06 205 LEU A O 1
ATOM 1645 N N . HIS A 1 206 ? -7.630 4.146 -5.654 1.00 97.06 206 HIS A N 1
ATOM 1646 C CA . HIS A 1 206 ? -7.491 5.039 -4.503 1.00 97.06 206 HIS A CA 1
ATOM 1647 C C . HIS A 1 206 ? -8.725 5.923 -4.308 1.00 97.06 206 HIS A C 1
ATOM 1649 O O . HIS A 1 206 ? -9.189 6.048 -3.177 1.00 97.06 206 HIS A O 1
ATOM 1655 N N . LEU A 1 207 ? -9.294 6.479 -5.382 1.00 97.56 207 LEU A N 1
ATOM 1656 C CA . LEU A 1 207 ? -10.513 7.290 -5.314 1.00 97.56 207 LEU A CA 1
ATOM 1657 C C . LEU A 1 207 ? -11.726 6.470 -4.858 1.00 97.56 207 LEU A C 1
ATOM 1659 O O . LEU A 1 207 ? -12.496 6.928 -4.016 1.00 97.56 207 LEU A O 1
ATOM 1663 N N . LEU A 1 208 ? -11.885 5.241 -5.360 1.00 97.50 208 LEU A N 1
ATOM 1664 C CA . LEU A 1 208 ? -12.958 4.339 -4.936 1.00 97.50 208 LEU A CA 1
ATOM 1665 C C . LEU A 1 208 ? -12.822 3.952 -3.460 1.00 97.50 208 LEU A C 1
ATOM 1667 O O . LEU A 1 208 ? -13.810 3.976 -2.726 1.00 97.50 208 LEU A O 1
ATOM 1671 N N . ALA A 1 209 ? -11.606 3.628 -3.013 1.00 95.06 209 ALA A N 1
ATOM 1672 C CA . ALA A 1 209 ? -11.346 3.342 -1.608 1.00 95.06 209 ALA A CA 1
ATOM 1673 C C . ALA A 1 209 ? -11.607 4.577 -0.733 1.00 95.06 209 ALA A C 1
ATOM 1675 O O . ALA A 1 209 ? -12.297 4.458 0.272 1.00 95.06 209 ALA A O 1
ATOM 1676 N N . ALA A 1 210 ? -11.140 5.762 -1.136 1.00 94.25 210 ALA A N 1
ATOM 1677 C CA . ALA A 1 210 ? -11.387 7.009 -0.414 1.00 94.25 210 ALA A CA 1
ATOM 1678 C C . ALA A 1 210 ? -12.885 7.318 -0.299 1.00 94.25 210 ALA A C 1
ATOM 1680 O O . ALA A 1 210 ? -13.357 7.654 0.781 1.00 94.25 210 ALA A O 1
ATOM 1681 N N . ARG A 1 211 ? -13.655 7.129 -1.378 1.00 95.19 211 ARG A N 1
ATOM 1682 C CA . ARG A 1 211 ? -15.112 7.303 -1.358 1.00 95.19 211 ARG A CA 1
ATOM 1683 C C . ARG A 1 211 ? -15.787 6.341 -0.382 1.00 95.19 211 ARG A C 1
ATOM 1685 O O . ARG A 1 211 ? -16.670 6.760 0.356 1.00 95.19 211 ARG A O 1
ATOM 1692 N N . LYS A 1 212 ? -15.386 5.066 -0.370 1.00 91.56 212 LYS A N 1
ATOM 1693 C CA . LYS A 1 212 ? -15.922 4.070 0.570 1.00 91.56 212 LYS A CA 1
ATOM 1694 C C . LYS A 1 212 ? -15.628 4.453 2.023 1.00 91.56 212 LYS A C 1
ATOM 1696 O O . LYS A 1 212 ? -16.529 4.383 2.847 1.00 91.56 212 LYS A O 1
ATOM 1701 N N . GLU A 1 213 ? -14.396 4.860 2.319 1.00 89.50 213 GLU A N 1
ATOM 1702 C CA . GLU A 1 213 ? -13.989 5.263 3.670 1.00 89.50 213 GLU A CA 1
ATOM 1703 C C . GLU A 1 213 ? -14.701 6.542 4.127 1.00 89.50 213 GLU A C 1
ATOM 1705 O O . GLU A 1 213 ? -15.239 6.568 5.226 1.00 89.50 213 GLU A O 1
ATOM 1710 N N . HIS A 1 214 ? -14.819 7.548 3.257 1.00 89.62 214 HIS A N 1
ATOM 1711 C CA . HIS A 1 214 ? -15.547 8.781 3.562 1.00 89.62 214 HIS A CA 1
ATOM 1712 C C . HIS A 1 214 ? -17.023 8.515 3.891 1.00 89.62 214 HIS A C 1
ATOM 1714 O O . HIS A 1 214 ? -17.588 9.154 4.772 1.00 89.62 214 HIS A O 1
ATOM 1720 N N . LEU A 1 215 ? -17.674 7.572 3.200 1.00 87.69 215 LEU A N 1
ATOM 1721 C CA . LEU A 1 215 ? -19.055 7.196 3.521 1.00 87.69 215 LEU A CA 1
ATOM 1722 C C . LEU A 1 215 ? -19.180 6.591 4.925 1.00 87.69 215 LEU A C 1
ATOM 1724 O O . LEU A 1 215 ? -20.183 6.834 5.584 1.00 87.69 215 LEU A O 1
ATOM 1728 N N . ILE A 1 216 ? -18.174 5.837 5.378 1.00 83.81 216 ILE A N 1
ATOM 1729 C CA . ILE A 1 216 ? -18.127 5.288 6.741 1.00 83.81 216 ILE A CA 1
ATOM 1730 C C . ILE A 1 216 ? -17.906 6.415 7.756 1.00 83.81 216 ILE A C 1
ATOM 1732 O O . ILE A 1 216 ? -18.590 6.450 8.771 1.00 83.81 216 ILE A O 1
ATOM 1736 N N . ASP A 1 217 ? -17.000 7.353 7.468 1.00 85.56 217 ASP A N 1
ATOM 1737 C CA . ASP A 1 217 ? -16.686 8.466 8.375 1.00 85.56 217 ASP A CA 1
ATOM 1738 C C . ASP A 1 217 ? -17.843 9.442 8.551 1.00 85.56 217 ASP A C 1
ATOM 1740 O O . ASP A 1 217 ? -18.126 9.872 9.661 1.00 85.56 217 ASP A O 1
ATOM 1744 N N . THR A 1 218 ? -18.561 9.737 7.468 1.00 84.12 218 THR A N 1
ATOM 1745 C CA . THR A 1 218 ? -19.719 10.646 7.505 1.00 84.12 218 THR A CA 1
ATOM 1746 C C . THR A 1 218 ? -21.027 9.983 7.923 1.00 84.12 218 THR A C 1
ATOM 1748 O O . THR A 1 218 ? -22.068 10.644 7.937 1.00 84.12 218 THR A O 1
ATOM 1751 N N . GLN A 1 219 ? -21.012 8.685 8.239 1.00 81.62 219 GLN A N 1
ATOM 1752 C CA . GLN A 1 219 ? -22.209 7.996 8.692 1.00 81.62 219 GLN A CA 1
ATOM 1753 C C . GLN A 1 219 ? -22.628 8.543 10.061 1.00 81.62 219 GLN A C 1
ATOM 1755 O O . GLN A 1 219 ? -21.997 8.259 11.076 1.00 81.62 219 GLN A O 1
ATOM 1760 N N . GLN A 1 220 ? -23.724 9.301 10.089 1.00 76.62 220 GLN A N 1
ATOM 1761 C CA . GLN A 1 220 ? -24.341 9.730 11.338 1.00 76.62 220 GLN A CA 1
ATOM 1762 C C . GLN A 1 220 ? -24.982 8.526 12.027 1.00 76.62 220 GLN A C 1
ATOM 1764 O O . GLN A 1 220 ? -25.795 7.816 11.432 1.00 76.62 220 GLN A O 1
ATOM 1769 N N . ASN A 1 221 ? -24.596 8.305 13.279 1.00 82.00 221 ASN A N 1
ATOM 1770 C CA . ASN A 1 221 ? -25.237 7.349 14.165 1.00 82.00 221 ASN A CA 1
ATOM 1771 C C . ASN A 1 221 ? -25.991 8.131 15.239 1.00 82.00 221 ASN A C 1
ATOM 1773 O O . ASN A 1 221 ? -25.485 9.143 15.731 1.00 82.00 221 ASN A O 1
ATOM 1777 N N . ASP A 1 222 ? -27.184 7.660 15.591 1.00 85.94 222 ASP A N 1
ATOM 1778 C CA . ASP A 1 222 ? -27.987 8.278 16.640 1.00 85.94 222 ASP A CA 1
ATOM 1779 C C . ASP A 1 222 ? -27.232 8.229 17.971 1.00 85.94 222 ASP A C 1
ATOM 1781 O O . ASP A 1 222 ? -26.573 7.237 18.297 1.00 85.94 222 ASP A O 1
ATOM 1785 N N . VAL A 1 223 ? -27.326 9.307 18.740 1.00 88.44 223 VAL A N 1
ATOM 1786 C CA . VAL A 1 223 ? -26.752 9.401 20.083 1.00 88.44 223 VAL A CA 1
ATOM 1787 C C . VAL A 1 223 ? -27.898 9.570 21.070 1.00 88.44 223 VAL A C 1
ATOM 1789 O O . VAL A 1 223 ? -28.895 10.222 20.764 1.00 88.44 223 VAL A O 1
ATOM 1792 N N . ASP A 1 224 ? -27.776 8.947 22.236 1.00 87.81 224 ASP A N 1
ATOM 1793 C CA . ASP A 1 224 ? -28.751 9.077 23.312 1.00 87.81 224 ASP A CA 1
ATOM 1794 C C . ASP A 1 224 ? -28.803 10.499 23.901 1.00 87.81 224 ASP A C 1
ATOM 1796 O O . ASP A 1 224 ? -27.930 11.335 23.660 1.00 87.81 224 ASP A O 1
ATOM 1800 N N . ASP A 1 225 ? -29.802 10.758 24.749 1.00 83.62 225 ASP A N 1
ATOM 1801 C CA . ASP A 1 225 ? -30.013 12.066 25.391 1.00 83.62 225 ASP A CA 1
ATOM 1802 C C . ASP A 1 225 ? -28.811 12.538 26.230 1.00 83.62 225 ASP A C 1
ATOM 1804 O O . ASP A 1 225 ? -28.651 13.732 26.488 1.00 83.62 225 ASP A O 1
ATOM 1808 N N . THR A 1 226 ? -27.955 11.610 26.677 1.00 86.19 226 THR A N 1
ATOM 1809 C CA . THR A 1 226 ? -26.746 11.942 27.443 1.00 86.19 226 THR A CA 1
ATOM 1810 C C . THR A 1 226 ? -25.585 12.397 26.563 1.00 86.19 226 THR A C 1
ATOM 1812 O O . THR A 1 226 ? -24.604 12.932 27.084 1.00 86.19 226 THR A O 1
ATOM 1815 N N . GLY A 1 227 ? -25.667 12.180 25.248 1.00 86.94 227 GLY A N 1
ATOM 1816 C CA . GLY A 1 227 ? -24.581 12.450 24.313 1.00 86.94 227 GLY A CA 1
ATOM 1817 C C . GLY A 1 227 ? -23.419 11.457 24.419 1.00 86.94 227 GLY A C 1
ATOM 1818 O O . GLY A 1 227 ? -22.387 11.679 23.793 1.00 86.94 227 GLY A O 1
ATOM 1819 N N . LYS A 1 228 ? -23.537 10.393 25.230 1.00 92.88 228 LYS A N 1
ATOM 1820 C CA . LYS A 1 228 ? -22.428 9.470 25.540 1.00 92.88 228 LYS A CA 1
ATOM 1821 C C . LYS A 1 228 ? -22.571 8.105 24.893 1.00 92.88 228 LYS A C 1
ATOM 1823 O O . LYS A 1 228 ? -21.567 7.405 24.762 1.00 92.88 228 LYS A O 1
ATOM 1828 N N . TRP A 1 229 ? -23.784 7.699 24.535 1.00 95.19 229 TRP A N 1
ATOM 1829 C CA . TRP A 1 229 ? -24.041 6.399 23.932 1.00 95.19 229 TRP A CA 1
ATOM 1830 C C . TRP A 1 229 ? -24.494 6.573 22.495 1.00 95.19 229 TRP A C 1
ATOM 1832 O O . TRP A 1 229 ? -25.555 7.121 22.227 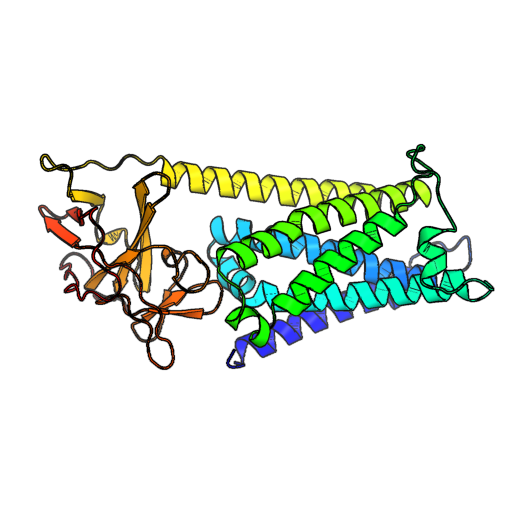1.00 95.19 229 TRP A O 1
ATOM 1842 N N . MET A 1 230 ? -23.682 6.063 21.583 1.00 94.50 230 MET A N 1
ATOM 1843 C CA . MET A 1 230 ? -23.949 6.035 20.157 1.00 94.50 230 MET A CA 1
ATOM 1844 C C . MET A 1 230 ? -24.527 4.680 19.761 1.00 94.50 230 MET A C 1
ATOM 1846 O O . MET A 1 230 ? -24.050 3.632 20.209 1.00 94.50 230 MET A O 1
ATOM 1850 N N . ASP A 1 231 ? -25.536 4.688 18.903 1.00 94.38 231 ASP A N 1
ATOM 1851 C CA . ASP A 1 231 ? -26.124 3.476 18.363 1.00 94.38 231 ASP A CA 1
ATOM 1852 C C . ASP A 1 231 ? -25.150 2.787 17.394 1.00 94.38 231 ASP A C 1
ATOM 1854 O O . ASP A 1 231 ? -24.738 3.343 16.376 1.00 94.38 231 ASP A O 1
ATOM 1858 N N . ALA A 1 232 ? -24.764 1.554 17.715 1.00 93.00 232 ALA A N 1
ATOM 1859 C CA . ALA A 1 232 ? -23.849 0.740 16.923 1.00 93.00 232 ALA A CA 1
ATOM 1860 C C . ALA A 1 232 ? -24.570 -0.290 16.029 1.00 93.00 232 ALA A C 1
ATOM 1862 O O . ALA A 1 232 ? -23.912 -1.087 15.348 1.00 93.00 232 ALA A O 1
ATOM 1863 N N . GLY A 1 233 ? -25.907 -0.280 16.006 1.00 92.62 233 GLY A N 1
ATOM 1864 C CA . GLY A 1 233 ? -26.760 -1.121 15.169 1.00 92.62 233 GLY A CA 1
ATOM 1865 C C . GLY A 1 233 ? -27.127 -2.478 15.779 1.00 92.62 233 GLY A C 1
ATOM 1866 O O . GLY A 1 233 ? -27.129 -2.667 16.997 1.00 92.62 233 GLY A O 1
ATOM 1867 N N . ASP A 1 234 ? -27.487 -3.441 14.921 1.00 93.75 234 ASP A N 1
ATOM 1868 C CA . ASP A 1 234 ? -27.846 -4.794 15.362 1.00 93.75 234 ASP A CA 1
ATOM 1869 C C . ASP A 1 234 ? -26.570 -5.591 15.721 1.00 93.75 234 ASP A C 1
ATOM 1871 O O . ASP A 1 234 ? -25.629 -5.653 14.921 1.00 93.75 234 ASP A O 1
ATOM 1875 N N . PRO A 1 235 ? -26.512 -6.253 16.892 1.00 93.19 235 PRO A N 1
ATOM 1876 C CA . PRO A 1 235 ? -25.432 -7.178 17.256 1.00 93.19 235 PRO A CA 1
ATOM 1877 C C . PRO A 1 235 ? -25.099 -8.240 16.192 1.00 93.19 235 PRO A C 1
ATOM 1879 O O . PRO A 1 235 ? -23.956 -8.698 16.096 1.00 93.19 235 PRO A O 1
ATOM 1882 N N . LYS A 1 236 ? -26.087 -8.658 15.394 1.00 92.38 236 LYS A N 1
ATOM 1883 C CA . LYS A 1 236 ? -25.938 -9.648 14.317 1.00 92.38 236 LYS A CA 1
ATOM 1884 C C . LYS A 1 236 ? -25.118 -9.122 13.144 1.00 92.38 236 LYS A C 1
ATOM 1886 O O . LYS A 1 236 ? -24.456 -9.930 12.489 1.00 92.38 236 LYS A O 1
ATOM 1891 N N . ASP A 1 237 ? -25.100 -7.804 12.937 1.00 92.19 237 ASP A N 1
ATOM 1892 C CA . ASP A 1 237 ? -24.319 -7.144 11.887 1.00 92.19 237 ASP A CA 1
ATOM 1893 C C . ASP A 1 237 ? -22.810 -7.219 12.146 1.00 92.19 237 ASP A C 1
ATOM 1895 O O . ASP A 1 237 ? -22.018 -6.960 11.242 1.00 92.19 237 ASP A O 1
ATOM 1899 N N . VAL A 1 238 ? -22.387 -7.556 13.371 1.00 94.69 238 VAL A N 1
ATOM 1900 C CA . VAL A 1 238 ? -20.975 -7.764 13.710 1.00 94.69 238 VAL A CA 1
ATOM 1901 C C . VAL A 1 238 ? -20.603 -9.214 13.388 1.00 94.69 238 VAL A C 1
ATOM 1903 O O . VAL A 1 238 ? -21.004 -10.102 14.134 1.00 94.69 238 VAL A O 1
ATOM 1906 N N . PRO A 1 239 ? -19.846 -9.512 12.317 1.00 93.50 239 PRO A N 1
ATOM 1907 C CA . PRO A 1 239 ? -19.547 -10.891 11.941 1.00 93.50 239 PRO A CA 1
ATOM 1908 C C . PRO A 1 239 ? -18.631 -11.581 12.959 1.00 93.50 239 PRO A C 1
ATOM 1910 O O . PRO A 1 239 ? -17.762 -10.946 13.556 1.00 93.50 239 PRO A O 1
ATOM 1913 N N . ASP A 1 240 ? -18.782 -12.900 13.129 1.00 94.38 240 ASP A N 1
ATOM 1914 C CA . ASP A 1 240 ? -17.957 -13.645 14.088 1.00 94.38 240 ASP A CA 1
ATOM 1915 C C . ASP A 1 240 ? -16.474 -13.616 13.698 1.00 94.38 240 ASP A C 1
ATOM 1917 O O . ASP A 1 240 ? -16.112 -13.627 12.518 1.00 94.38 240 ASP A O 1
ATOM 1921 N N . LYS A 1 241 ? -15.608 -13.542 14.714 1.00 94.81 241 LYS A N 1
ATOM 1922 C CA . LYS A 1 241 ? -14.149 -13.373 14.606 1.00 94.81 241 LYS A CA 1
ATOM 1923 C C . LYS A 1 241 ? -13.704 -12.125 13.845 1.00 94.81 241 LYS A C 1
ATOM 1925 O O . LYS A 1 241 ? -12.533 -12.020 13.461 1.00 94.81 241 LYS A O 1
ATOM 1930 N N . ARG A 1 242 ? -14.608 -11.179 13.613 1.00 94.62 242 ARG A N 1
ATOM 1931 C CA . ARG A 1 242 ? -14.399 -9.966 12.822 1.00 94.62 242 ARG A CA 1
ATOM 1932 C C . ARG A 1 242 ? -15.023 -8.774 13.534 1.00 94.62 242 ARG A C 1
ATOM 1934 O O . ARG A 1 242 ? -15.600 -8.918 14.610 1.00 94.62 242 ARG A O 1
ATOM 1941 N N . ALA A 1 243 ? -14.841 -7.603 12.933 1.00 95.25 243 ALA A N 1
ATOM 1942 C CA . ALA A 1 243 ? -15.344 -6.356 13.466 1.00 95.25 243 ALA A CA 1
ATOM 1943 C C . ALA A 1 243 ? -16.336 -5.658 12.539 1.00 95.25 243 ALA A C 1
ATOM 1945 O O . ALA A 1 243 ? -16.275 -5.788 11.310 1.00 95.25 243 ALA A O 1
ATOM 1946 N N . ARG A 1 244 ? -17.198 -4.869 13.178 1.00 93.62 244 ARG A N 1
ATOM 1947 C CA . ARG A 1 244 ? -17.871 -3.708 12.601 1.00 93.62 244 ARG A CA 1
ATOM 1948 C C . ARG A 1 244 ? -17.120 -2.461 13.069 1.00 93.62 244 ARG A C 1
ATOM 1950 O O . ARG A 1 244 ? -16.742 -2.380 14.236 1.00 93.62 244 ARG A O 1
ATOM 1957 N N . ILE A 1 245 ? -16.865 -1.531 12.157 1.00 94.06 245 ILE A N 1
ATOM 1958 C CA . ILE A 1 245 ? -16.178 -0.272 12.459 1.00 94.06 245 ILE A CA 1
ATOM 1959 C C . ILE A 1 245 ? -17.241 0.815 12.577 1.00 94.06 245 ILE A C 1
ATOM 1961 O O . ILE A 1 245 ? -18.117 0.890 11.718 1.00 94.06 245 ILE A O 1
ATOM 1965 N N . ILE A 1 246 ? -17.158 1.612 13.637 1.00 92.75 246 ILE A N 1
ATOM 1966 C CA . ILE A 1 246 ? -18.020 2.763 13.903 1.00 92.75 246 ILE A CA 1
ATOM 1967 C C . ILE A 1 246 ? -17.122 3.995 14.019 1.00 92.75 246 ILE A C 1
ATOM 1969 O O . ILE A 1 246 ? -16.127 3.957 14.748 1.00 92.75 246 ILE A O 1
ATOM 1973 N N . SER A 1 247 ? -17.452 5.060 13.295 1.00 92.25 247 SER A N 1
ATOM 1974 C CA . SER A 1 247 ? -16.787 6.358 13.430 1.00 92.25 247 SER A CA 1
ATOM 1975 C C . SER A 1 247 ? -17.481 7.157 14.533 1.00 92.25 247 SER A C 1
ATOM 1977 O O . SER A 1 247 ? -18.699 7.320 14.504 1.00 92.25 247 SER A O 1
ATOM 1979 N N . ILE A 1 248 ? -16.710 7.587 15.534 1.00 89.38 248 ILE A N 1
ATOM 1980 C CA . ILE A 1 248 ? -17.188 8.433 16.638 1.00 89.38 248 ILE A CA 1
ATOM 1981 C C . ILE A 1 248 ? -17.016 9.908 16.265 1.00 89.38 248 ILE A C 1
ATOM 1983 O O . ILE A 1 248 ? -17.907 10.721 16.492 1.00 89.38 248 ILE A O 1
ATOM 1987 N N . THR A 1 249 ? -15.860 10.235 15.690 1.00 82.88 249 THR A N 1
ATOM 1988 C CA . THR A 1 249 ? -15.518 11.546 15.127 1.00 82.88 249 THR A CA 1
ATOM 1989 C C . THR A 1 249 ? -14.780 11.337 13.803 1.00 82.88 249 THR A C 1
ATOM 1991 O O . THR A 1 249 ? -14.456 10.199 13.454 1.00 82.88 249 THR A O 1
ATOM 1994 N N . ASP A 1 250 ? -14.466 12.423 13.093 1.00 74.62 250 ASP A N 1
ATOM 1995 C CA . ASP A 1 250 ? -13.708 12.367 11.835 1.00 74.62 250 ASP A CA 1
ATOM 1996 C C . ASP A 1 250 ? -12.340 11.665 11.984 1.00 74.62 250 ASP A C 1
ATOM 1998 O O . ASP A 1 250 ? -11.866 11.024 11.046 1.00 74.62 250 ASP A O 1
ATOM 2002 N N . ASP A 1 251 ? -11.726 11.728 13.173 1.00 78.38 251 ASP A N 1
ATOM 2003 C CA . ASP A 1 251 ? -10.388 11.183 13.441 1.00 78.38 251 ASP A CA 1
ATOM 2004 C C . ASP A 1 251 ? -10.389 9.935 14.345 1.00 78.38 251 ASP A C 1
ATOM 2006 O O . ASP A 1 251 ? -9.346 9.296 14.531 1.00 78.38 251 ASP A O 1
ATOM 2010 N N . GLU A 1 252 ? -11.541 9.549 14.902 1.00 88.06 252 GLU A N 1
ATOM 2011 C CA . GLU A 1 252 ? -11.644 8.447 15.857 1.00 88.06 252 GLU A CA 1
ATOM 2012 C C . GLU A 1 252 ? -12.637 7.379 15.409 1.00 88.06 252 GLU A C 1
ATOM 2014 O O . GLU A 1 252 ? -13.848 7.587 15.320 1.00 88.06 252 GLU A O 1
ATOM 2019 N N . ARG A 1 253 ? -12.099 6.178 15.188 1.00 94.44 253 ARG A N 1
ATOM 2020 C CA . ARG A 1 253 ? -12.868 4.985 14.844 1.00 94.44 253 ARG A CA 1
ATOM 2021 C C . ARG A 1 253 ? -12.714 3.915 15.912 1.00 94.44 253 ARG A C 1
ATOM 2023 O O . ARG A 1 253 ? -11.606 3.632 16.377 1.00 94.44 253 ARG A O 1
ATOM 2030 N N . VAL A 1 254 ? -13.812 3.231 16.200 1.00 96.56 254 VAL A N 1
ATOM 2031 C CA . VAL A 1 254 ? -13.881 2.089 17.113 1.00 96.56 254 VAL A CA 1
ATOM 2032 C C . VAL A 1 254 ? -14.220 0.830 16.340 1.00 96.56 254 VAL A C 1
ATOM 2034 O O . VAL A 1 254 ? -15.069 0.823 15.452 1.00 96.56 254 VAL A O 1
ATOM 2037 N N . ALA A 1 255 ? -13.532 -0.256 16.676 1.00 97.00 255 ALA A N 1
ATOM 2038 C CA . ALA A 1 255 ? -13.793 -1.575 16.133 1.00 97.00 255 ALA A CA 1
ATOM 2039 C C . ALA A 1 255 ? -14.516 -2.422 17.185 1.00 97.00 255 ALA A C 1
ATOM 2041 O O . ALA A 1 255 ? -13.956 -2.760 18.230 1.00 97.00 255 ALA A O 1
ATOM 2042 N N . ILE A 1 256 ? -15.762 -2.780 16.886 1.00 97.75 256 ILE A N 1
ATOM 2043 C CA . ILE A 1 256 ? -16.577 -3.688 17.690 1.00 97.75 256 ILE A CA 1
ATOM 2044 C C . ILE A 1 256 ? -16.361 -5.094 17.155 1.00 97.75 256 ILE A C 1
ATOM 2046 O O . ILE A 1 256 ? -16.771 -5.393 16.036 1.00 97.75 256 ILE A O 1
ATOM 2050 N N . PHE A 1 257 ? -15.726 -5.952 17.944 1.00 97.69 257 PHE A N 1
ATOM 2051 C CA . PHE A 1 257 ? -15.442 -7.339 17.599 1.00 97.69 257 PHE A CA 1
ATOM 2052 C C . PHE A 1 257 ? -16.445 -8.302 18.206 1.00 97.69 257 PHE A C 1
ATOM 2054 O O . PHE A 1 257 ? -16.869 -8.128 19.348 1.00 97.69 257 PHE A O 1
ATOM 2061 N N . ARG A 1 258 ? -16.722 -9.382 17.471 1.00 95.94 258 ARG A N 1
ATOM 2062 C CA . ARG A 1 258 ? -17.494 -10.523 17.962 1.00 95.94 258 ARG A CA 1
ATOM 2063 C C . ARG A 1 258 ? -16.632 -11.775 18.096 1.00 95.94 258 ARG A C 1
ATOM 2065 O O . ARG A 1 258 ? -15.943 -12.160 17.153 1.00 95.94 258 ARG A O 1
ATOM 2072 N N . ASN A 1 259 ? -16.693 -12.414 19.262 1.00 95.06 259 ASN A N 1
ATOM 2073 C CA . ASN A 1 259 ? -16.063 -13.698 19.557 1.00 95.06 259 ASN A CA 1
ATOM 2074 C C . ASN A 1 259 ? -17.110 -14.672 20.121 1.00 95.06 259 ASN A C 1
ATOM 2076 O O . ASN A 1 259 ? -17.353 -14.713 21.330 1.00 95.06 259 ASN A O 1
ATOM 2080 N N . GLY A 1 260 ? -17.767 -15.428 19.244 1.00 92.50 260 GLY A N 1
ATOM 2081 C CA . GLY A 1 260 ? -18.968 -16.182 19.595 1.00 92.50 260 GLY A CA 1
ATOM 2082 C C . GLY A 1 260 ? -20.083 -15.230 20.032 1.00 92.50 260 GLY A C 1
ATOM 2083 O O . GLY A 1 260 ? -20.461 -14.327 19.290 1.00 92.50 260 GLY A O 1
ATOM 2084 N N . LYS A 1 261 ? -20.576 -15.395 21.263 1.00 93.06 261 LYS A N 1
ATOM 2085 C CA . LYS A 1 261 ? -21.618 -14.532 21.854 1.00 93.06 261 LYS A CA 1
ATOM 2086 C C . LYS A 1 261 ? -21.084 -13.241 22.478 1.00 93.06 261 LYS A C 1
ATOM 2088 O O . LYS A 1 261 ? -21.877 -12.385 22.859 1.00 93.06 261 LYS A O 1
ATOM 2093 N N . LYS A 1 262 ? -19.763 -13.113 22.633 1.00 95.25 262 LYS A N 1
ATOM 2094 C CA . LYS A 1 262 ? -19.133 -11.980 23.320 1.00 95.25 262 LYS A CA 1
ATOM 2095 C C . LYS A 1 262 ? -18.820 -10.857 22.337 1.00 95.25 262 LYS A C 1
ATOM 2097 O O . LYS A 1 262 ? -18.198 -11.102 21.303 1.00 95.25 262 LYS A O 1
ATOM 2102 N N . LEU A 1 263 ? -19.217 -9.640 22.689 1.00 97.38 263 LEU A N 1
ATOM 2103 C CA . LEU A 1 263 ? -18.925 -8.408 21.969 1.00 97.38 263 LEU A CA 1
ATOM 2104 C C . LEU A 1 263 ? -18.004 -7.521 22.806 1.00 97.38 263 LEU A C 1
ATOM 2106 O O . LEU A 1 263 ? -18.240 -7.312 23.996 1.00 97.38 263 LEU A O 1
ATOM 2110 N N . SER A 1 264 ? -16.978 -6.974 22.165 1.00 98.00 264 SER A N 1
ATOM 2111 C CA . SER A 1 264 ? -16.015 -6.060 22.784 1.00 98.00 264 SER A CA 1
ATOM 2112 C C . SER A 1 264 ? -15.696 -4.923 21.826 1.00 98.00 264 SER A C 1
ATOM 2114 O O . SER A 1 264 ? -15.626 -5.142 20.617 1.00 98.00 264 SER A O 1
ATOM 2116 N N . ALA A 1 265 ? -15.470 -3.724 22.353 1.00 98.12 265 ALA A N 1
ATOM 2117 C CA . ALA A 1 265 ? -15.123 -2.551 21.564 1.00 98.12 265 ALA A CA 1
ATOM 2118 C C . ALA A 1 265 ? -13.735 -2.034 21.947 1.00 98.12 265 ALA A C 1
ATOM 2120 O O . ALA A 1 265 ? -13.419 -1.861 23.124 1.00 98.12 265 ALA A O 1
ATOM 2121 N N . ILE A 1 266 ? -12.906 -1.797 20.935 1.00 97.94 266 ILE A N 1
ATOM 2122 C CA . ILE A 1 266 ? -11.525 -1.326 21.074 1.00 97.94 266 ILE A CA 1
ATOM 2123 C C . ILE A 1 266 ? -11.249 -0.223 20.055 1.00 97.94 266 ILE A C 1
ATOM 2125 O O . ILE A 1 266 ? -11.950 -0.118 19.046 1.00 97.94 266 ILE A O 1
ATOM 2129 N N . SER A 1 267 ? -10.198 0.568 20.271 1.00 96.94 267 SER A N 1
ATOM 2130 C CA . SER A 1 267 ? -9.716 1.493 19.241 1.00 96.94 267 SER A CA 1
ATOM 2131 C C . SER A 1 267 ? -9.481 0.749 17.922 1.00 96.94 267 SER A C 1
ATOM 2133 O O . SER A 1 267 ? -8.932 -0.354 17.902 1.00 96.94 267 SER A O 1
ATOM 2135 N N . ASN A 1 268 ? -9.874 1.351 16.799 1.00 96.31 268 ASN A N 1
ATOM 2136 C CA . ASN A 1 268 ? -9.570 0.812 15.476 1.00 96.31 268 ASN A CA 1
ATOM 2137 C C . ASN A 1 268 ? -8.106 1.072 15.062 1.00 96.31 268 ASN A C 1
ATOM 2139 O O . ASN A 1 268 ? -7.694 0.657 13.982 1.00 96.31 268 ASN A O 1
ATOM 2143 N N . VAL A 1 269 ? -7.309 1.749 15.892 1.00 93.94 269 VAL A N 1
ATOM 2144 C CA . VAL A 1 269 ? -5.941 2.162 15.574 1.00 93.94 269 VAL A CA 1
ATOM 2145 C C . VAL A 1 269 ? -4.945 1.308 16.357 1.00 93.94 269 VAL A C 1
ATOM 2147 O O . VAL A 1 269 ? -4.858 1.357 17.580 1.00 93.94 269 VAL A O 1
ATOM 2150 N N . CYS A 1 270 ? -4.167 0.498 15.641 1.00 93.56 270 CYS A N 1
ATOM 2151 C CA . CYS A 1 270 ? -3.117 -0.329 16.229 1.00 93.56 270 CYS A CA 1
ATOM 2152 C C . CYS A 1 270 ? -1.989 0.545 16.795 1.00 93.56 270 CYS A C 1
ATOM 2154 O O . CYS A 1 270 ? -1.341 1.268 16.039 1.00 93.56 270 CYS A O 1
ATOM 2156 N N . ALA A 1 271 ? -1.690 0.402 18.089 1.00 92.31 271 ALA A N 1
ATOM 2157 C CA . ALA A 1 271 ? -0.647 1.171 18.776 1.00 92.31 271 ALA A CA 1
ATOM 2158 C C . ALA A 1 271 ? 0.772 0.985 18.200 1.00 92.31 271 ALA A C 1
ATOM 2160 O O . ALA A 1 271 ? 1.632 1.831 18.420 1.00 92.31 271 ALA A O 1
ATOM 2161 N N . HIS A 1 272 ? 1.024 -0.082 17.434 1.00 86.69 272 HIS A N 1
ATOM 2162 C CA . HIS A 1 272 ? 2.309 -0.280 16.763 1.00 86.69 272 HIS A CA 1
ATOM 2163 C C . HIS A 1 272 ? 2.550 0.777 15.668 1.00 86.69 272 HIS A C 1
ATOM 2165 O O . HIS A 1 272 ? 3.519 1.525 15.734 1.00 86.69 272 HIS A O 1
ATOM 2171 N N . GLN A 1 273 ? 1.684 0.849 14.647 1.00 84.94 273 GLN A N 1
ATOM 2172 C CA . GLN A 1 273 ? 1.887 1.731 13.480 1.00 84.94 273 GLN A CA 1
ATOM 2173 C C . GLN A 1 273 ? 0.578 2.242 12.864 1.00 84.94 273 GLN A C 1
ATOM 2175 O O . GLN A 1 273 ? 0.488 2.437 11.658 1.00 84.94 273 GLN A O 1
ATOM 2180 N N . ASN A 1 274 ? -0.452 2.457 13.679 1.00 87.88 274 ASN A N 1
ATOM 2181 C CA . ASN A 1 274 ? -1.753 2.995 13.270 1.00 87.88 274 ASN A CA 1
ATOM 2182 C C . ASN A 1 274 ? -2.504 2.151 12.224 1.00 87.88 274 ASN A C 1
ATOM 2184 O O . ASN A 1 274 ? -3.303 2.670 11.446 1.00 87.88 274 ASN A O 1
ATOM 2188 N N . GLY A 1 275 ? -2.242 0.842 12.190 1.00 88.06 275 GLY A N 1
ATOM 2189 C CA . GLY A 1 275 ? -2.967 -0.081 11.318 1.00 88.06 275 GLY A CA 1
ATOM 2190 C C . GLY A 1 275 ? -4.441 -0.240 11.731 1.00 88.06 275 GLY A C 1
ATOM 2191 O O . GLY A 1 275 ? -4.725 -0.205 12.929 1.00 88.06 275 GLY A O 1
ATOM 2192 N N . PRO A 1 276 ? -5.363 -0.460 10.775 1.00 91.56 276 PRO A N 1
ATOM 2193 C CA . PRO A 1 276 ? -6.796 -0.581 11.022 1.00 91.56 276 PRO A CA 1
ATOM 2194 C C . PRO A 1 276 ? -7.113 -1.940 11.655 1.00 91.56 276 PRO A C 1
ATOM 2196 O O . PRO A 1 276 ? -7.150 -2.972 10.980 1.00 91.56 276 PRO A O 1
ATOM 2199 N N . LEU A 1 277 ? -7.327 -1.968 12.969 1.00 95.19 277 LEU A N 1
ATOM 2200 C CA . LEU A 1 277 ? -7.569 -3.211 13.703 1.00 95.19 277 LEU A CA 1
ATOM 2201 C C . LEU A 1 277 ? -8.845 -3.913 13.240 1.00 95.19 277 LEU A C 1
ATOM 2203 O O . LEU A 1 277 ? -8.835 -5.133 13.099 1.00 95.19 277 LEU A O 1
ATOM 2207 N N . GLY A 1 278 ? -9.897 -3.161 12.921 1.00 93.25 278 GLY A N 1
ATOM 2208 C CA . GLY A 1 278 ? -11.197 -3.649 12.460 1.00 93.25 278 GLY A CA 1
ATOM 2209 C C . GLY A 1 278 ? -11.175 -4.376 11.110 1.00 93.25 278 GLY A C 1
ATOM 2210 O O . GLY A 1 278 ? -12.066 -5.175 10.823 1.00 93.25 278 GLY A O 1
ATOM 2211 N N . GLU A 1 279 ? -10.132 -4.179 10.299 1.00 90.81 279 GLU A N 1
ATOM 2212 C CA . GLU A 1 279 ? -9.877 -4.984 9.092 1.00 90.81 279 GLU A CA 1
ATOM 2213 C C . GLU A 1 279 ? -9.241 -6.354 9.424 1.00 90.81 279 GLU A C 1
ATOM 2215 O O . GLU A 1 279 ? -9.192 -7.265 8.591 1.00 90.81 279 GLU A O 1
ATOM 2220 N N . GLY A 1 280 ? -8.764 -6.526 10.657 1.00 91.12 280 GLY A N 1
ATOM 2221 C CA . GLY A 1 280 ? -8.161 -7.744 11.181 1.00 91.12 280 GLY A CA 1
ATOM 2222 C C . GLY A 1 280 ? -9.154 -8.876 11.470 1.00 91.12 280 GLY A C 1
ATOM 2223 O O . GLY A 1 280 ? -10.336 -8.853 11.112 1.00 91.12 280 GLY A O 1
ATOM 2224 N N . LYS A 1 281 ? -8.646 -9.939 12.100 1.00 92.62 281 LYS A N 1
ATOM 2225 C CA . LYS A 1 281 ? -9.447 -11.060 12.630 1.00 92.62 281 LYS A CA 1
ATOM 2226 C C . LYS A 1 281 ? -9.004 -11.437 14.023 1.00 92.62 281 LYS A C 1
ATOM 2228 O O . LYS A 1 281 ? -7.837 -11.268 14.364 1.00 92.62 281 LYS A O 1
ATOM 2233 N N . ILE A 1 282 ? -9.915 -12.056 14.759 1.00 95.19 282 ILE A N 1
ATOM 2234 C CA . ILE A 1 282 ? -9.586 -12.759 15.991 1.00 95.19 282 ILE A CA 1
ATOM 2235 C C . ILE A 1 282 ? -8.834 -14.049 15.647 1.00 95.19 282 ILE A C 1
ATOM 2237 O O . ILE A 1 282 ? -9.325 -14.887 14.890 1.00 95.19 282 ILE A O 1
ATOM 2241 N N . VAL A 1 283 ? -7.643 -14.211 16.215 1.00 90.50 283 VAL A N 1
ATOM 2242 C CA . VAL A 1 283 ? -6.813 -15.416 16.143 1.00 90.50 283 VAL A CA 1
ATOM 2243 C C . VAL A 1 283 ? -6.316 -15.701 17.556 1.00 90.50 283 VAL A C 1
ATOM 2245 O O . VAL A 1 283 ? -5.783 -14.807 18.205 1.00 90.50 283 VAL A O 1
ATOM 2248 N N . TYR A 1 284 ? -6.527 -16.923 18.052 1.00 88.19 284 TYR A N 1
ATOM 2249 C CA . TYR A 1 284 ? -6.156 -17.318 19.422 1.00 88.19 284 TYR A CA 1
ATOM 2250 C C . TYR A 1 284 ? -6.680 -16.354 20.509 1.00 88.19 284 TYR A C 1
ATOM 2252 O O . TYR A 1 284 ? -5.982 -16.027 21.461 1.00 88.19 284 TYR A O 1
ATOM 2260 N N . GLY A 1 285 ? -7.910 -15.852 20.343 1.00 89.19 285 GLY A N 1
ATOM 2261 C CA . GLY A 1 285 ? -8.550 -14.940 21.302 1.00 89.19 285 GLY A CA 1
ATOM 2262 C C . GLY A 1 285 ? -8.107 -13.473 21.219 1.00 89.19 285 GLY A C 1
ATOM 2263 O O . GLY A 1 285 ? -8.692 -12.637 21.900 1.00 89.19 285 GLY A O 1
ATOM 2264 N N . CYS A 1 286 ? -7.148 -13.134 20.354 1.00 95.50 286 CYS A N 1
ATOM 2265 C CA . CYS A 1 286 ? -6.678 -11.763 20.154 1.00 95.50 286 CYS A CA 1
ATOM 2266 C C . CYS A 1 286 ? -7.033 -11.247 18.757 1.00 95.50 286 CYS A C 1
ATOM 2268 O O . CYS A 1 286 ? -6.928 -11.982 17.772 1.00 95.50 286 CYS A O 1
ATOM 2270 N N . VAL A 1 287 ? -7.388 -9.968 18.628 1.00 96.31 287 VAL A N 1
ATOM 2271 C CA . VAL A 1 287 ? -7.435 -9.322 17.309 1.00 96.31 287 VAL A CA 1
ATOM 2272 C C . VAL A 1 287 ? -6.023 -9.244 16.744 1.00 96.31 287 VAL A C 1
ATOM 2274 O O . VAL A 1 287 ? -5.107 -8.809 17.427 1.00 96.31 287 VAL A O 1
ATOM 2277 N N . THR A 1 288 ? -5.838 -9.664 15.496 1.00 93.12 288 THR A N 1
ATOM 2278 C CA . THR A 1 288 ? -4.566 -9.581 14.774 1.00 93.12 288 THR A CA 1
ATOM 2279 C C . THR A 1 288 ? -4.636 -8.465 13.736 1.00 93.12 288 THR A C 1
ATOM 2281 O O . THR A 1 288 ? -5.411 -8.554 12.780 1.00 93.12 288 THR A O 1
ATOM 2284 N N . CYS A 1 289 ? -3.810 -7.434 13.915 1.00 91.81 289 CYS A N 1
ATOM 2285 C CA . CYS A 1 289 ? -3.659 -6.309 12.999 1.00 91.81 289 CYS A CA 1
ATOM 2286 C C . CYS A 1 289 ? -3.232 -6.802 11.603 1.00 91.81 289 CYS A C 1
ATOM 2288 O O . CYS A 1 289 ? -2.233 -7.524 11.494 1.00 91.81 289 CYS A O 1
ATOM 2290 N N . PRO A 1 290 ? -3.927 -6.400 10.523 1.00 86.56 290 PRO A N 1
ATOM 2291 C CA . PRO A 1 290 ? -3.672 -6.919 9.180 1.00 86.56 290 PRO A CA 1
ATOM 2292 C C . PRO A 1 290 ? -2.351 -6.440 8.568 1.00 86.56 290 PRO A C 1
ATOM 2294 O O . PRO A 1 290 ? -1.911 -7.008 7.574 1.00 86.56 290 PRO A O 1
ATOM 2297 N N . TRP A 1 291 ? -1.711 -5.409 9.129 1.00 83.25 291 TRP A N 1
ATOM 2298 C CA . TRP A 1 291 ? -0.459 -4.878 8.583 1.00 83.25 291 TRP A CA 1
ATOM 2299 C C . TRP A 1 291 ? 0.748 -5.721 8.987 1.00 83.25 291 TRP A C 1
ATOM 2301 O O . TRP A 1 291 ? 1.441 -6.254 8.130 1.00 83.25 291 TRP A O 1
ATOM 2311 N N . HIS A 1 292 ? 0.992 -5.862 10.292 1.00 82.25 292 HIS A N 1
ATOM 2312 C CA . HIS A 1 292 ? 2.219 -6.488 10.810 1.00 82.25 292 HIS A CA 1
ATOM 2313 C C . HIS A 1 292 ? 1.947 -7.664 11.754 1.00 82.25 292 HIS A C 1
ATOM 2315 O O . HIS A 1 292 ? 2.881 -8.283 12.256 1.00 82.25 292 HIS A O 1
ATOM 2321 N N . GLY A 1 293 ? 0.675 -8.016 11.971 1.00 85.75 293 GLY A N 1
ATOM 2322 C CA . GLY A 1 293 ? 0.291 -9.164 12.791 1.00 85.75 293 GLY A CA 1
ATOM 2323 C C . GLY A 1 293 ? 0.350 -8.916 14.295 1.00 85.75 293 GLY A C 1
ATOM 2324 O O . GLY A 1 293 ? 0.274 -9.877 15.050 1.00 85.75 293 GLY A O 1
ATOM 2325 N N . TYR A 1 294 ? 0.475 -7.657 14.725 1.00 89.06 294 TYR A N 1
ATOM 2326 C CA . TYR A 1 294 ? 0.365 -7.280 16.134 1.00 89.06 294 TYR A CA 1
ATOM 2327 C C . TYR A 1 294 ? -0.978 -7.710 16.705 1.00 89.06 294 TYR A C 1
ATOM 2329 O O . TYR A 1 294 ? -2.001 -7.598 16.024 1.00 89.06 294 TYR A O 1
ATOM 2337 N N . GLN A 1 295 ? -0.960 -8.208 17.935 1.00 95.12 295 GLN A N 1
ATOM 2338 C CA . GLN A 1 295 ? -2.129 -8.795 18.567 1.00 95.12 295 GLN A CA 1
ATOM 2339 C C . GLN A 1 295 ? -2.548 -8.011 19.798 1.00 95.12 295 GLN A C 1
ATOM 2341 O O . GLN A 1 295 ? -1.688 -7.570 20.545 1.00 95.12 295 GLN A O 1
ATOM 2346 N N . TYR A 1 296 ? -3.857 -7.892 20.021 1.00 97.69 296 TYR A N 1
ATOM 2347 C CA . TYR A 1 296 ? -4.420 -7.290 21.231 1.00 97.69 296 TYR A CA 1
ATOM 2348 C C . TYR A 1 296 ? -5.565 -8.152 21.754 1.00 97.69 296 TYR A C 1
ATOM 2350 O O . TYR A 1 296 ? -6.394 -8.645 20.981 1.00 97.69 296 TYR A O 1
ATOM 2358 N N . ARG A 1 297 ? -5.630 -8.341 23.069 1.00 97.38 297 ARG A N 1
ATOM 2359 C CA . ARG A 1 297 ? -6.809 -8.927 23.708 1.00 97.38 297 ARG A CA 1
ATOM 2360 C C . ARG A 1 297 ? -7.975 -7.951 23.627 1.00 97.38 297 ARG A C 1
ATOM 2362 O O . ARG A 1 297 ? -7.800 -6.745 23.761 1.00 97.38 297 ARG A O 1
ATOM 2369 N N . LEU A 1 298 ? -9.171 -8.483 23.410 1.00 97.31 298 LEU A N 1
ATOM 2370 C CA . LEU A 1 298 ? -10.372 -7.667 23.225 1.00 97.31 298 LEU A CA 1
ATOM 2371 C C . LEU A 1 298 ? -10.929 -7.086 24.527 1.00 97.31 298 LEU A C 1
ATOM 2373 O O . LEU A 1 298 ? -11.553 -6.034 24.502 1.00 97.31 298 LEU A O 1
ATOM 2377 N N . GLU A 1 299 ? -10.711 -7.779 25.641 1.00 96.00 299 GLU A N 1
ATOM 2378 C CA . GLU A 1 299 ? -11.247 -7.413 26.954 1.00 96.00 299 GLU A CA 1
ATOM 2379 C C . GLU A 1 299 ? -10.456 -6.296 27.636 1.00 96.00 299 GLU A C 1
ATOM 2381 O O . GLU A 1 299 ? -11.025 -5.560 28.423 1.00 96.00 299 GLU A O 1
ATOM 2386 N N . ASP A 1 300 ? -9.169 -6.122 27.331 1.00 96.81 300 ASP A N 1
ATOM 2387 C CA . ASP A 1 300 ? -8.345 -5.088 27.969 1.00 96.81 300 ASP A CA 1
ATOM 2388 C C . ASP A 1 300 ? -7.435 -4.311 27.014 1.00 96.81 300 ASP A C 1
ATOM 2390 O O . ASP A 1 300 ? -6.694 -3.435 27.451 1.00 96.81 300 ASP A O 1
ATOM 2394 N N . GLY A 1 301 ? -7.458 -4.613 25.715 1.00 97.06 301 GLY A N 1
ATOM 2395 C CA . GLY A 1 301 ? -6.640 -3.917 24.726 1.00 97.06 301 GLY A CA 1
ATOM 2396 C C . GLY A 1 301 ? -5.134 -4.134 24.897 1.00 97.06 301 GLY A C 1
ATOM 2397 O O . GLY A 1 301 ? -4.353 -3.384 24.315 1.00 97.06 301 GLY A O 1
ATOM 2398 N N . LYS A 1 302 ? -4.681 -5.119 25.685 1.00 97.69 302 LYS A N 1
ATOM 2399 C CA . LYS A 1 302 ? -3.246 -5.371 25.893 1.00 97.69 302 LYS A CA 1
ATOM 2400 C C . LYS A 1 302 ? -2.697 -6.341 24.863 1.00 97.69 302 LYS A C 1
ATOM 2402 O O . LYS A 1 302 ? -3.336 -7.345 24.533 1.00 97.69 302 LYS A O 1
ATOM 2407 N N . SER A 1 303 ? -1.483 -6.071 24.398 1.00 95.81 303 SER A N 1
ATOM 2408 C CA . SER A 1 303 ? -0.740 -7.048 23.610 1.00 95.81 303 SER A CA 1
ATOM 2409 C C . SER A 1 303 ? -0.292 -8.222 24.487 1.00 95.81 303 SER A C 1
ATOM 2411 O O . SER A 1 303 ? 0.050 -8.019 25.656 1.00 95.81 303 SER A O 1
ATOM 2413 N N . PRO A 1 304 ? -0.298 -9.462 23.970 1.00 92.19 304 PRO A N 1
ATOM 2414 C CA . PRO A 1 304 ? 0.281 -10.588 24.685 1.00 92.19 304 PRO A CA 1
ATOM 2415 C C . PRO A 1 304 ? 1.816 -10.452 24.754 1.00 92.19 304 PRO A C 1
ATOM 2417 O O . PRO A 1 304 ? 2.421 -9.910 23.822 1.00 92.19 304 PRO A O 1
ATOM 2420 N N . PRO A 1 305 ? 2.471 -10.980 25.808 1.00 88.62 305 PRO A N 1
ATOM 2421 C CA . PRO A 1 305 ? 3.929 -11.012 25.889 1.00 88.62 305 PRO A CA 1
ATOM 2422 C C . PRO A 1 305 ? 4.564 -11.623 24.626 1.00 88.62 305 PRO A C 1
ATOM 2424 O O . PRO A 1 305 ? 4.005 -12.569 24.062 1.00 88.62 305 PRO A O 1
ATOM 2427 N N . PRO A 1 306 ? 5.730 -11.125 24.177 1.00 88.00 306 PRO A N 1
ATOM 2428 C CA . PRO A 1 306 ? 6.605 -10.142 24.833 1.00 88.00 306 PRO A CA 1
ATOM 2429 C C . PRO A 1 306 ? 6.250 -8.669 24.549 1.00 88.00 306 PRO A C 1
ATOM 2431 O O . PRO A 1 306 ? 6.987 -7.778 24.963 1.00 88.00 306 PRO A O 1
ATOM 2434 N N . PHE A 1 307 ? 5.162 -8.405 23.826 1.00 87.94 307 PHE A N 1
ATOM 2435 C CA . PHE A 1 307 ? 4.745 -7.057 23.444 1.00 87.94 307 PHE A CA 1
ATOM 2436 C C . PHE A 1 307 ? 4.099 -6.320 24.624 1.00 87.94 307 PHE A C 1
ATOM 2438 O O . PHE A 1 307 ? 3.459 -6.935 25.478 1.00 87.94 307 PHE A O 1
ATOM 2445 N N . THR A 1 308 ? 4.269 -5.000 24.676 1.00 91.38 308 THR A N 1
ATOM 2446 C CA . THR A 1 308 ? 3.807 -4.150 25.791 1.00 91.38 308 THR A CA 1
ATOM 2447 C C . THR A 1 308 ? 2.807 -3.089 25.351 1.00 91.38 308 THR A C 1
ATOM 2449 O O . THR A 1 308 ? 2.261 -2.374 26.188 1.00 91.38 308 THR A O 1
ATOM 2452 N N . GLU A 1 309 ? 2.537 -2.996 24.050 1.00 93.25 309 GLU A N 1
ATOM 2453 C CA . GLU A 1 309 ? 1.620 -2.041 23.457 1.00 93.25 309 GLU A CA 1
ATOM 2454 C C . GLU A 1 309 ? 0.193 -2.275 23.957 1.00 93.25 309 GLU A C 1
ATOM 2456 O O . GLU A 1 309 ? -0.282 -3.412 24.072 1.00 93.25 309 GLU A O 1
ATOM 2461 N N . GLN A 1 310 ? -0.511 -1.178 24.214 1.00 96.75 310 GLN A N 1
ATOM 2462 C CA . GLN A 1 310 ? -1.880 -1.179 24.707 1.00 96.75 310 GLN A CA 1
ATOM 2463 C C . GLN A 1 310 ? -2.719 -0.222 23.869 1.00 96.75 310 GLN A C 1
ATOM 2465 O O . GLN A 1 310 ? -2.220 0.798 23.395 1.00 96.75 310 GLN A O 1
ATOM 2470 N N . ILE A 1 311 ? -3.992 -0.555 23.695 1.00 97.38 311 ILE A N 1
ATOM 2471 C CA . ILE A 1 311 ? -4.982 0.280 23.014 1.00 97.38 311 ILE A CA 1
ATOM 2472 C C . ILE A 1 311 ? -6.152 0.571 23.949 1.00 97.38 311 ILE A C 1
ATOM 2474 O O . ILE A 1 311 ? -6.408 -0.181 24.893 1.00 97.38 311 ILE A O 1
ATOM 2478 N N . SER A 1 312 ? -6.857 1.666 23.679 1.00 97.50 312 SER A N 1
ATOM 2479 C CA . SER A 1 312 ? -8.077 2.026 24.399 1.00 97.50 312 SER A CA 1
ATOM 2480 C C . SER A 1 312 ? -9.189 1.007 24.153 1.00 97.50 312 SER A C 1
ATOM 2482 O O . SER A 1 312 ? -9.348 0.491 23.039 1.00 97.50 312 SER A O 1
ATOM 2484 N N . THR A 1 313 ? -9.973 0.756 25.194 1.00 98.12 313 THR A N 1
ATOM 2485 C CA . THR A 1 313 ? -11.198 -0.047 25.171 1.00 98.12 313 THR A CA 1
ATOM 2486 C C . THR A 1 313 ? -12.413 0.858 25.352 1.00 98.12 313 THR A C 1
ATOM 2488 O O . THR A 1 313 ? -12.301 1.994 25.817 1.00 98.12 313 THR A O 1
ATOM 2491 N N . TYR A 1 314 ? -13.583 0.361 24.965 1.00 97.94 314 TYR A N 1
ATOM 2492 C CA . TYR A 1 314 ? -14.839 1.099 25.035 1.00 97.94 314 TYR A CA 1
ATOM 2493 C C . TYR A 1 314 ? -15.922 0.235 25.658 1.00 97.94 314 TYR A C 1
ATOM 2495 O O . TYR A 1 314 ? -15.934 -0.990 25.509 1.00 97.94 314 TYR A O 1
ATOM 2503 N N . ARG A 1 315 ? -16.858 0.885 26.351 1.00 97.94 315 ARG A N 1
ATOM 2504 C CA . ARG A 1 315 ? -18.003 0.192 26.942 1.00 97.94 315 ARG A CA 1
ATOM 2505 C C . ARG A 1 315 ? -19.063 -0.057 25.883 1.00 97.94 315 ARG A C 1
ATOM 2507 O O . ARG A 1 315 ? -19.357 0.811 25.066 1.00 97.94 315 ARG A O 1
ATOM 2514 N N . LEU A 1 316 ? -19.664 -1.235 25.957 1.00 97.62 316 LEU A N 1
ATOM 2515 C CA . LEU A 1 316 ? -20.831 -1.610 25.176 1.00 97.62 316 LEU A CA 1
ATOM 2516 C C . LEU A 1 316 ? -21.998 -1.879 26.126 1.00 97.62 316 LEU A C 1
ATOM 2518 O O . LEU A 1 316 ? -21.786 -2.290 27.268 1.00 97.62 316 LEU A O 1
ATOM 2522 N N . LYS A 1 317 ? -23.226 -1.705 25.643 1.00 95.94 317 LYS A N 1
ATOM 2523 C CA . LYS A 1 317 ? -24.433 -2.218 26.304 1.00 95.94 317 LYS A CA 1
ATOM 2524 C C . LYS A 1 317 ? -25.438 -2.717 25.269 1.00 95.94 317 LYS A C 1
ATOM 2526 O O . LYS A 1 317 ? -25.420 -2.281 24.119 1.00 95.94 317 LYS A O 1
ATOM 2531 N N . LEU A 1 318 ? -26.293 -3.648 25.682 1.00 94.94 318 LEU A N 1
ATOM 2532 C CA . LEU A 1 318 ? -27.426 -4.127 24.893 1.00 94.94 318 LEU A CA 1
ATOM 2533 C C . LEU A 1 318 ? -28.712 -3.626 25.535 1.00 94.94 318 LEU A C 1
ATOM 2535 O O . LEU A 1 318 ? -29.025 -4.012 26.658 1.00 94.94 318 LEU A O 1
ATOM 2539 N N . GLU A 1 319 ? -29.463 -2.806 24.812 1.00 93.25 319 GLU A N 1
ATOM 2540 C CA . GLU A 1 319 ? -30.750 -2.274 25.263 1.00 93.25 319 GLU A CA 1
ATOM 2541 C C . GLU A 1 319 ? -31.742 -2.342 24.107 1.00 93.25 319 GLU A C 1
ATOM 2543 O O . GLU A 1 319 ? -31.415 -1.970 22.982 1.00 93.25 319 GLU A O 1
ATOM 2548 N N . ASN A 1 320 ? -32.950 -2.853 24.362 1.00 89.00 320 ASN A N 1
ATOM 2549 C CA . ASN A 1 320 ? -34.012 -2.990 23.354 1.00 89.00 320 ASN A CA 1
ATOM 2550 C C . ASN A 1 320 ? -33.574 -3.734 22.074 1.00 89.00 320 ASN A C 1
ATOM 2552 O O . ASN A 1 320 ? -34.025 -3.428 20.974 1.00 89.00 320 ASN A O 1
ATOM 2556 N N . GLY A 1 321 ? -32.661 -4.704 22.208 1.00 88.31 321 GLY A N 1
ATOM 2557 C CA . GLY A 1 321 ? -32.106 -5.462 21.079 1.00 88.31 321 GLY A CA 1
ATOM 2558 C C . GLY A 1 321 ? -31.091 -4.696 20.219 1.00 88.31 321 GLY A C 1
ATOM 2559 O O . GLY A 1 321 ? -30.605 -5.247 19.234 1.00 88.31 321 GLY A O 1
ATOM 2560 N N . ARG A 1 322 ? -30.740 -3.459 20.591 1.00 92.81 322 ARG A N 1
ATOM 2561 C CA . ARG A 1 322 ? -29.731 -2.622 19.927 1.00 92.81 322 ARG A CA 1
ATOM 2562 C C . ARG A 1 322 ? -28.414 -2.661 20.689 1.00 92.81 322 ARG A C 1
ATOM 2564 O O . ARG A 1 322 ? -28.399 -2.741 21.922 1.00 92.81 322 ARG A O 1
ATOM 2571 N N . LEU A 1 323 ? -27.310 -2.609 19.949 1.00 95.56 323 LEU A N 1
ATOM 2572 C CA . LEU A 1 323 ? -25.981 -2.446 20.517 1.00 95.56 323 LEU A CA 1
ATOM 2573 C C . LEU A 1 323 ? -25.668 -0.958 20.645 1.00 95.56 323 LEU A C 1
ATOM 2575 O O . LEU A 1 323 ? -25.736 -0.230 19.664 1.00 95.56 323 LEU A O 1
ATOM 2579 N N . TRP A 1 324 ? -25.259 -0.532 21.831 1.00 96.56 324 TRP A N 1
ATOM 2580 C CA . TRP A 1 324 ? -24.852 0.844 22.092 1.00 96.56 324 TRP A CA 1
ATOM 2581 C C . TRP A 1 324 ? -23.376 0.891 22.463 1.00 96.56 324 TRP A C 1
ATOM 2583 O O . TRP A 1 324 ? -22.903 0.076 23.262 1.00 96.56 324 TRP A O 1
ATOM 2593 N N . LEU A 1 325 ? -22.664 1.859 21.898 1.00 97.00 325 LEU A N 1
ATOM 2594 C CA . LEU A 1 325 ? -21.255 2.140 22.128 1.00 97.00 325 LEU A CA 1
ATOM 2595 C C . LEU A 1 325 ? -21.116 3.406 22.966 1.00 97.00 325 LEU A C 1
ATOM 2597 O O . LEU A 1 325 ? -21.606 4.460 22.580 1.00 97.00 325 LEU A O 1
ATOM 2601 N N . ASN A 1 326 ? -20.417 3.319 24.094 1.00 96.50 326 ASN A N 1
ATOM 2602 C CA . ASN A 1 326 ? -20.012 4.519 24.809 1.00 96.50 326 ASN A CA 1
ATOM 2603 C C . ASN A 1 326 ? -18.866 5.187 24.047 1.00 96.50 326 ASN A C 1
ATOM 2605 O O . ASN A 1 326 ? -17.872 4.518 23.769 1.00 96.50 326 ASN A O 1
ATOM 2609 N N . ILE A 1 327 ? -19.000 6.468 23.718 1.00 94.19 327 ILE A N 1
ATOM 2610 C CA . ILE A 1 327 ? -18.024 7.178 22.883 1.00 94.19 327 ILE A CA 1
ATOM 2611 C C . ILE A 1 327 ? -16.791 7.673 23.652 1.00 94.19 327 ILE A C 1
ATOM 2613 O O . ILE A 1 327 ? -15.803 8.066 23.041 1.00 94.19 327 ILE A O 1
ATOM 2617 N N . GLU A 1 328 ? -16.815 7.639 24.986 1.00 94.25 328 GLU A N 1
ATOM 2618 C CA . GLU A 1 328 ? -15.676 8.029 25.816 1.00 94.25 328 GLU A CA 1
ATOM 2619 C C . GLU A 1 328 ? -14.683 6.862 25.924 1.00 94.25 328 GLU A C 1
ATOM 2621 O O . GLU A 1 328 ? -14.945 5.841 26.572 1.00 94.25 328 GLU A O 1
ATOM 2626 N N . ALA A 1 329 ? -13.516 7.026 25.299 1.00 95.12 329 ALA A N 1
ATOM 2627 C CA . ALA A 1 329 ? -12.436 6.052 25.358 1.00 95.12 329 ALA A CA 1
ATOM 2628 C C . ALA A 1 329 ? -11.935 5.845 26.795 1.00 95.12 329 ALA A C 1
ATOM 2630 O O . ALA A 1 329 ? -11.659 6.801 27.527 1.00 95.12 329 ALA A O 1
ATOM 2631 N N . LEU A 1 330 ? -11.744 4.586 27.193 1.00 97.25 330 LEU A N 1
ATOM 2632 C CA . LEU A 1 330 ? -11.048 4.272 28.437 1.00 97.25 330 LEU A CA 1
ATOM 2633 C C . LEU A 1 330 ? -9.530 4.350 28.252 1.00 97.25 330 LEU A C 1
ATOM 2635 O O . LEU A 1 330 ? -9.039 4.140 27.138 1.00 97.25 330 LEU A O 1
ATOM 2639 N N . PRO A 1 331 ? -8.763 4.596 29.334 1.00 97.56 331 PRO A N 1
ATOM 2640 C CA . PRO A 1 331 ? -7.310 4.538 29.272 1.00 97.56 331 PRO A CA 1
ATOM 2641 C C . PRO A 1 331 ? -6.828 3.218 28.642 1.00 97.56 331 PRO A C 1
ATOM 2643 O O . PRO A 1 331 ? -7.413 2.165 28.930 1.00 97.56 331 PRO A O 1
ATOM 2646 N N . PRO A 1 332 ? -5.772 3.232 27.809 1.00 97.50 332 PRO A N 1
ATOM 2647 C CA . PRO A 1 332 ? -5.226 2.011 27.228 1.00 97.50 332 PRO A CA 1
ATOM 2648 C C . PRO A 1 332 ? -4.925 0.951 28.290 1.00 97.50 332 PRO A C 1
ATOM 2650 O O . PRO A 1 332 ? -4.421 1.268 29.366 1.00 97.50 332 PRO A O 1
ATOM 2653 N N . GLY A 1 333 ? -5.255 -0.311 28.005 1.00 96.44 333 GLY A N 1
ATOM 2654 C CA . GLY A 1 333 ? -5.039 -1.398 28.964 1.00 96.44 333 GLY A CA 1
ATOM 2655 C C . GLY A 1 333 ? -6.162 -1.593 29.994 1.00 96.44 333 GLY A C 1
ATOM 2656 O O . GLY A 1 333 ? -6.020 -2.435 30.888 1.00 96.44 333 GLY A O 1
ATOM 2657 N N . THR A 1 334 ? -7.252 -0.823 29.917 1.00 97.94 334 THR A N 1
ATOM 2658 C CA . THR A 1 334 ? -8.386 -0.940 30.847 1.00 97.94 334 THR A CA 1
ATOM 2659 C C . THR A 1 334 ? -9.254 -2.145 30.501 1.00 97.94 334 THR A C 1
ATOM 2661 O O . THR A 1 334 ? -9.757 -2.246 29.382 1.00 97.94 334 THR A O 1
ATOM 2664 N N . TYR A 1 335 ? -9.471 -3.028 31.480 1.00 98.06 335 TYR A N 1
ATOM 2665 C CA . TYR A 1 335 ? -10.379 -4.165 31.334 1.00 98.06 335 TYR A CA 1
ATOM 2666 C C . TYR A 1 335 ? -11.839 -3.703 31.240 1.00 98.06 335 TYR A C 1
ATOM 2668 O O . TYR A 1 335 ? -12.301 -2.891 32.045 1.00 98.06 335 TYR A O 1
ATOM 2676 N N . VAL A 1 336 ? -12.568 -4.264 30.284 1.00 97.88 336 VAL A N 1
ATOM 2677 C CA . VAL A 1 336 ? -14.001 -4.096 30.067 1.00 97.88 336 VAL A CA 1
ATOM 2678 C C . VAL A 1 336 ? -14.605 -5.479 29.870 1.00 97.88 336 VAL A C 1
ATOM 2680 O O . VAL A 1 336 ? -14.212 -6.217 28.967 1.00 97.88 336 VAL A O 1
ATOM 2683 N N . GLU A 1 337 ? -15.589 -5.812 30.704 1.00 97.00 337 GLU A N 1
ATOM 2684 C CA . GLU A 1 337 ? -16.318 -7.072 30.583 1.00 97.00 337 GLU A CA 1
ATOM 2685 C C . GLU A 1 337 ? -17.037 -7.134 29.220 1.00 97.00 337 GLU A C 1
ATOM 2687 O O . GLU A 1 337 ? -17.815 -6.225 28.901 1.00 97.00 337 GLU A O 1
ATOM 2692 N N . PRO A 1 338 ? -16.799 -8.170 28.393 1.00 95.81 338 PRO A N 1
ATOM 2693 C CA . PRO A 1 338 ? -17.480 -8.309 27.114 1.00 95.81 338 PRO A CA 1
ATOM 2694 C C . PRO A 1 338 ? -18.992 -8.459 27.279 1.00 95.81 338 PRO A C 1
ATOM 2696 O O . PRO A 1 338 ? -19.478 -9.238 28.099 1.00 95.81 338 PRO A O 1
ATOM 2699 N N . VAL A 1 339 ? -19.755 -7.787 26.422 1.00 96.19 339 VAL A N 1
ATOM 2700 C CA . VAL A 1 339 ? -21.213 -7.906 26.422 1.00 96.19 339 VAL A CA 1
ATOM 2701 C C . VAL A 1 339 ? -21.617 -9.223 25.771 1.00 96.19 339 VAL A C 1
ATOM 2703 O O . VAL A 1 339 ? -21.244 -9.505 24.632 1.00 96.19 339 VAL A O 1
ATOM 2706 N N . VAL A 1 340 ? -22.398 -10.036 26.480 1.00 94.12 340 VAL A N 1
ATOM 2707 C CA . VAL A 1 340 ? -22.925 -11.300 25.954 1.00 94.12 340 VAL A CA 1
ATOM 2708 C C . VAL A 1 340 ? -24.248 -11.032 25.242 1.00 94.12 340 VAL A C 1
ATOM 2710 O O . VAL A 1 340 ? -25.227 -10.645 25.874 1.00 94.12 340 VAL A O 1
ATOM 2713 N N . SER A 1 341 ? -24.292 -11.254 23.927 1.00 88.25 341 SER A N 1
ATOM 2714 C CA . SER A 1 341 ? -25.524 -11.125 23.147 1.00 88.25 341 SER A CA 1
ATOM 2715 C C . SER A 1 341 ? -26.243 -12.472 23.026 1.00 88.25 341 SER A C 1
ATOM 2717 O O . SER A 1 341 ? -25.712 -13.382 22.385 1.00 88.25 341 SER A O 1
ATOM 2719 N N . PRO A 1 342 ? -27.467 -12.624 23.573 1.00 80.88 342 PRO A N 1
ATOM 2720 C CA . PRO A 1 342 ? -28.268 -13.835 23.379 1.00 80.88 342 PRO A CA 1
ATOM 2721 C C . PRO A 1 342 ? -28.826 -13.941 21.950 1.00 80.88 342 PRO A C 1
ATOM 2723 O O . PRO A 1 342 ? -29.277 -15.005 21.539 1.00 80.88 342 PRO A O 1
ATOM 2726 N N . MET A 1 343 ? -28.794 -12.844 21.186 1.00 74.06 343 MET A N 1
ATOM 2727 C CA . MET A 1 343 ? -29.331 -12.752 19.825 1.00 74.06 343 MET A CA 1
ATOM 2728 C C . MET A 1 343 ? -28.383 -13.307 18.759 1.00 74.06 343 MET A C 1
ATOM 2730 O O . MET A 1 343 ? -28.757 -13.379 17.586 1.00 74.06 343 MET A O 1
ATOM 2734 N N . VAL A 1 344 ? -27.165 -13.683 19.148 1.00 75.75 344 VAL A N 1
ATOM 2735 C CA . VAL A 1 344 ? -26.166 -14.245 18.249 1.00 75.75 344 VAL A CA 1
ATOM 2736 C C . VAL A 1 344 ? -25.861 -15.683 18.661 1.00 75.75 344 VAL A C 1
ATOM 2738 O O . VAL A 1 344 ? -25.641 -15.973 19.834 1.00 75.75 344 VAL A O 1
ATOM 2741 N N . ALA A 1 345 ? -25.868 -16.603 17.697 1.00 69.31 345 ALA A N 1
ATOM 2742 C CA . ALA A 1 345 ? -25.507 -17.996 17.939 1.00 69.31 345 ALA A CA 1
ATOM 2743 C C . ALA A 1 345 ? -24.011 -18.136 18.281 1.00 69.31 345 ALA A C 1
ATOM 2745 O O . ALA A 1 345 ? -23.187 -17.310 17.880 1.00 69.31 345 ALA A O 1
ATOM 2746 N N . GLU A 1 346 ? -23.642 -19.201 18.997 1.00 62.44 346 GLU A N 1
ATOM 2747 C CA . GLU A 1 346 ? -22.237 -19.618 19.049 1.00 62.44 346 GLU A CA 1
ATOM 2748 C C . GLU A 1 346 ? -21.784 -19.944 17.620 1.00 62.44 346 GLU A C 1
ATOM 2750 O O . GLU A 1 346 ? -22.402 -20.762 16.941 1.00 62.44 346 GLU A O 1
ATOM 2755 N N . GLY A 1 347 ? -20.776 -19.217 17.129 1.00 56.50 347 GLY A N 1
ATOM 2756 C CA . GLY A 1 347 ? -20.207 -19.448 15.804 1.00 56.50 347 GLY A CA 1
ATOM 2757 C C . GLY A 1 347 ? -19.575 -20.838 15.716 1.00 56.50 347 GLY A C 1
ATOM 2758 O O . GLY A 1 347 ? -18.931 -21.274 16.671 1.00 56.50 347 GLY A O 1
ATOM 2759 N N . SER A 1 348 ? -19.788 -21.506 14.578 1.00 39.69 348 SER A N 1
ATOM 2760 C CA . SER A 1 348 ? -19.215 -22.807 14.196 1.00 39.69 348 SER A CA 1
ATOM 2761 C C . SER A 1 348 ? -17.717 -22.751 13.930 1.00 39.69 348 SER A C 1
ATOM 2763 O O . SER A 1 348 ? -17.316 -21.809 13.200 1.00 39.69 348 SER A O 1
#